Protein AF-A0A349HCB0-F1 (afdb_monomer_lite)

pLDDT: mean 83.7, std 14.57, range [39.31, 97.75]

Foldseek 3Di:
DVVVVVVVLVVVLVVLLCCVVPPVVVNLVVLVPCLLVQLVSLLVPVVSVVSCQQPRWFQKPVGTDGPVRLQVQFDQDPLRAGEAAEEQAQLLCLPVNQQQVQVSHMYTYNVRPNSVSSSVVVCVVVVSHYDYHHPLADPDCVAWPDDDPVVQVLCVLVQVLLCVLCVVVVHAEREGETAHPDLQLFKAKHFHDDDVVLVVVLSVCPPPVVCVPCVVVNVVSVVVSLPGYIYMYGHPSHPVSVVCSPDPRNNDPVCSLVSLLSVVSNCSSVVVNDDPSSVVSVVVSVVVVVVVVVVVVVVVVVVPPPDPDDDDD

Radius of gyration: 25.36 Å; chains: 1; bounding box: 74×53×86 Å

Sequence (313 aa):
DVYKRQALGEAIINALLDLATHDRPRFLQVCDWHHDAIKGMAARHPQFGAAILAYLPFETHQGNLTLPDFLARQPTGANGKKSLYFFTHEADANQFYVLCRARGLLAINAGRSFDEILLRRYADAYPAEIELKVLDRLEDQSFYEALEREEQEAYSALERAVDRALAAQDIAVETRVRRFQPAELSAVLLAGQRISAFDDLGQALEKPFLLEGLTELAGEVRDRLRRQPLTFFLNAEHPLIQRLRDLAQPAALRYRPLLAGLYYGALLNARHRLTPATARHFHTDLQALLGDYLTLSLKCQTEDSPDDQKDGS

Secondary structure (DSSP, 8-state):
-HHHHHHHHHHHHHHHHHHHHH-HHHHHHHHHHHHHHHHHHHHH-HHHHHHHGGG--EEEBTEEE-HHHHHHHSPBPTTSPEEEEEES-GGGHHHHHHHHHTTT---EE--STTHHHHHHHHHHHSTTTEEEEEGGG---TTTSBPPPHHHHHHHHHHHHHHHHHHHTTT--EEEEEEB-S-TT--EEEEE----THHHHHHHHHT-HHHHTT-HHHHHHHHHHHHTSPEEEEEETTSHHHHHHHT-S-TTSGGGHHHHHHHHHHHHHHSGGG--HHHHHHHHHHHHHHHHHHHHHHHHHHHHSS--------

Structure (mmCIF, N/CA/C/O backbone):
data_AF-A0A349HCB0-F1
#
_entry.id   AF-A0A349HCB0-F1
#
loop_
_atom_site.group_PDB
_atom_site.id
_atom_site.type_symbol
_atom_site.label_atom_id
_atom_site.label_alt_id
_atom_site.label_comp_id
_atom_site.label_asym_id
_atom_site.label_entity_id
_atom_site.label_seq_id
_atom_site.pdbx_PDB_ins_code
_atom_site.Cartn_x
_atom_site.Cartn_y
_atom_site.Cartn_z
_atom_site.occupancy
_atom_site.B_iso_or_equiv
_atom_site.auth_seq_id
_atom_site.auth_comp_id
_atom_site.auth_asym_id
_atom_site.auth_atom_id
_atom_site.pdbx_PDB_model_num
ATOM 1 N N . ASP A 1 1 ? 42.726 8.293 -13.803 1.00 62.75 1 ASP A N 1
ATOM 2 C CA . ASP A 1 1 ? 41.961 7.050 -13.556 1.00 62.75 1 ASP A CA 1
ATOM 3 C C . ASP A 1 1 ? 40.443 7.148 -13.776 1.00 62.75 1 ASP A C 1
ATOM 5 O O . ASP A 1 1 ? 39.811 6.144 -14.074 1.00 62.75 1 ASP A O 1
ATOM 9 N N . VAL A 1 2 ? 39.833 8.340 -13.705 1.00 60.84 2 VAL A N 1
ATOM 10 C CA . VAL A 1 2 ? 38.401 8.560 -14.029 1.00 60.84 2 VAL A CA 1
ATOM 11 C C . VAL A 1 2 ? 38.064 8.200 -15.486 1.00 60.84 2 VAL A C 1
ATOM 13 O O . VAL A 1 2 ? 37.060 7.548 -15.747 1.00 60.84 2 VAL A O 1
ATOM 16 N N . TYR A 1 3 ? 38.962 8.525 -16.420 1.00 68.25 3 TYR A N 1
ATOM 17 C CA . TYR A 1 3 ? 38.800 8.241 -17.850 1.00 68.25 3 TYR A CA 1
ATOM 18 C C . TYR A 1 3 ? 38.683 6.738 -18.169 1.00 68.25 3 TYR A C 1
ATOM 20 O O . TYR A 1 3 ? 37.865 6.338 -18.990 1.00 68.25 3 TYR A O 1
ATOM 28 N N . LYS A 1 4 ? 39.441 5.879 -17.468 1.00 76.31 4 LYS A N 1
ATOM 29 C CA . LYS A 1 4 ? 39.378 4.417 -17.651 1.00 76.31 4 LYS A CA 1
ATOM 30 C C . LYS A 1 4 ? 38.058 3.832 -17.150 1.00 76.31 4 LYS A C 1
ATOM 32 O O . LYS A 1 4 ? 37.499 2.953 -17.794 1.00 76.31 4 LYS A O 1
ATOM 37 N N . ARG A 1 5 ? 37.545 4.344 -16.024 1.00 72.31 5 ARG A N 1
ATOM 38 C CA . ARG A 1 5 ? 36.231 3.951 -15.494 1.00 72.31 5 ARG A CA 1
ATOM 39 C C . ARG A 1 5 ? 35.097 4.337 -16.443 1.00 72.31 5 ARG A C 1
ATOM 41 O O . ARG A 1 5 ? 34.190 3.539 -16.643 1.00 72.31 5 ARG A O 1
ATOM 48 N N . GLN A 1 6 ? 35.172 5.521 -17.045 1.00 74.94 6 GLN A N 1
ATOM 49 C CA . GLN A 1 6 ? 34.162 5.985 -17.993 1.00 74.94 6 GLN A CA 1
ATOM 50 C C . GLN A 1 6 ? 34.173 5.172 -19.295 1.00 74.94 6 GLN A C 1
ATOM 52 O O . GLN A 1 6 ? 33.127 4.671 -19.698 1.00 74.94 6 GLN A O 1
ATOM 57 N N . ALA A 1 7 ? 35.353 4.936 -19.877 1.00 79.06 7 ALA A N 1
ATOM 58 C CA . ALA A 1 7 ? 35.497 4.107 -21.076 1.00 79.06 7 ALA A CA 1
ATOM 59 C C . ALA A 1 7 ? 35.023 2.656 -20.856 1.00 79.06 7 ALA A C 1
ATOM 61 O O . ALA A 1 7 ? 34.381 2.070 -21.724 1.00 79.06 7 ALA A O 1
ATOM 62 N N . LEU A 1 8 ? 35.293 2.080 -19.677 1.00 81.88 8 LEU A N 1
ATOM 63 C CA . LEU A 1 8 ? 34.783 0.756 -19.316 1.00 81.88 8 LEU A CA 1
ATOM 64 C C . LEU A 1 8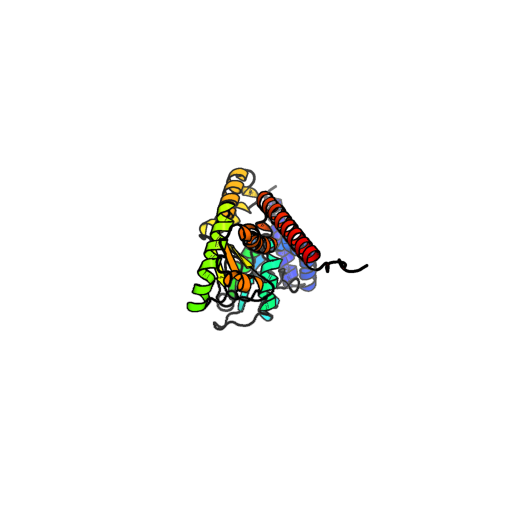 ? 33.252 0.752 -19.189 1.00 81.88 8 LEU A C 1
ATOM 66 O O . LEU A 1 8 ? 32.606 -0.173 -19.673 1.00 81.88 8 LEU A O 1
ATOM 70 N N . GLY A 1 9 ? 32.672 1.783 -18.567 1.00 80.38 9 GLY A N 1
ATOM 71 C CA . GLY A 1 9 ? 31.219 1.927 -18.458 1.00 80.38 9 GLY A CA 1
ATOM 72 C C . GLY A 1 9 ? 30.535 1.982 -19.825 1.00 80.38 9 GLY A C 1
ATOM 73 O O . GLY A 1 9 ? 29.563 1.265 -20.051 1.00 80.38 9 GLY A O 1
ATOM 74 N N . GLU A 1 10 ? 31.081 2.764 -20.757 1.00 83.38 10 GLU A N 1
ATOM 75 C CA . GLU A 1 10 ? 30.585 2.842 -22.138 1.00 83.38 10 GLU A CA 1
ATOM 76 C C . GLU A 1 10 ? 30.711 1.501 -22.874 1.00 83.38 10 GLU A C 1
ATOM 78 O O . GLU A 1 10 ? 29.763 1.072 -23.531 1.00 83.38 10 GLU A O 1
ATOM 83 N N . ALA A 1 11 ? 31.833 0.792 -22.716 1.00 86.75 11 ALA A N 1
ATOM 84 C CA . ALA A 1 11 ? 32.015 -0.531 -23.313 1.00 86.75 11 ALA A CA 1
ATOM 85 C C . ALA A 1 11 ? 30.990 -1.556 -22.793 1.00 86.75 11 ALA A C 1
ATOM 87 O O . ALA A 1 11 ? 30.431 -2.315 -23.584 1.00 86.75 11 ALA A O 1
ATOM 88 N N . ILE A 1 12 ? 30.701 -1.552 -21.485 1.00 84.69 12 ILE A N 1
ATOM 89 C CA . ILE A 1 12 ? 29.684 -2.428 -20.881 1.00 84.69 12 ILE A CA 1
ATOM 90 C C . ILE A 1 12 ? 28.289 -2.081 -21.414 1.00 84.69 12 ILE A C 1
ATOM 92 O O . ILE A 1 12 ? 27.542 -2.984 -21.785 1.00 84.69 12 ILE A O 1
ATOM 96 N N . ILE A 1 13 ? 27.937 -0.793 -21.487 1.00 84.12 13 ILE A N 1
ATOM 97 C CA . ILE A 1 13 ? 26.648 -0.343 -22.038 1.00 84.12 13 ILE A CA 1
ATOM 98 C C . ILE A 1 13 ? 26.490 -0.816 -23.484 1.00 84.12 13 ILE A C 1
ATOM 100 O O . ILE A 1 13 ? 25.466 -1.405 -23.820 1.00 84.12 13 ILE A O 1
ATOM 104 N N . ASN A 1 14 ? 27.510 -0.609 -24.317 1.00 85.69 14 ASN A N 1
ATOM 105 C CA . ASN A 1 14 ? 27.479 -1.017 -25.719 1.00 85.69 14 ASN A CA 1
ATOM 106 C C . ASN A 1 14 ? 27.352 -2.538 -25.866 1.00 85.69 14 ASN A C 1
ATOM 108 O O . ASN A 1 14 ? 26.563 -2.997 -26.683 1.00 85.69 14 ASN A O 1
ATOM 112 N N . ALA A 1 15 ? 28.054 -3.320 -25.040 1.00 86.56 15 ALA A N 1
ATOM 113 C CA . ALA A 1 15 ? 27.930 -4.777 -25.043 1.00 86.56 15 ALA A CA 1
ATOM 114 C C . ALA A 1 15 ? 26.530 -5.250 -24.607 1.00 86.56 15 ALA A C 1
ATOM 116 O O . ALA A 1 15 ? 25.981 -6.179 -25.193 1.00 86.56 15 ALA A O 1
ATOM 117 N N . LEU A 1 16 ? 25.924 -4.607 -23.603 1.00 86.06 16 LEU A N 1
ATOM 118 C CA . LEU A 1 16 ? 24.559 -4.927 -23.171 1.00 86.06 16 LEU A CA 1
ATOM 119 C C . LEU A 1 16 ? 23.513 -4.533 -24.221 1.00 86.06 16 LEU A C 1
ATOM 121 O O . LEU A 1 16 ? 22.543 -5.265 -24.402 1.00 86.06 16 LEU A O 1
ATOM 125 N N . LEU A 1 17 ? 23.707 -3.412 -24.923 1.00 84.00 17 LEU A N 1
ATOM 126 C CA . LEU A 1 17 ? 22.863 -3.014 -26.056 1.00 84.00 17 LEU A CA 1
ATOM 127 C C . LEU A 1 17 ? 22.965 -4.003 -27.210 1.00 84.00 17 LEU A C 1
ATOM 129 O O . LEU A 1 17 ? 21.943 -4.383 -27.781 1.00 84.00 17 LEU A O 1
ATOM 133 N N . ASP A 1 18 ? 24.184 -4.426 -27.530 1.00 86.44 18 ASP A N 1
ATOM 134 C CA . ASP A 1 18 ? 24.440 -5.419 -28.564 1.00 86.44 18 ASP A CA 1
ATOM 135 C C . ASP A 1 18 ? 23.743 -6.744 -28.231 1.00 86.44 18 ASP A C 1
ATOM 137 O O . ASP A 1 18 ? 22.994 -7.267 -29.052 1.00 86.44 18 ASP A O 1
ATOM 141 N N . LEU A 1 19 ? 23.862 -7.216 -26.984 1.00 86.25 19 LEU A N 1
ATOM 142 C CA . LEU A 1 19 ? 23.136 -8.393 -26.499 1.00 86.25 19 LEU A CA 1
ATOM 143 C C . LEU A 1 19 ? 21.616 -8.212 -26.575 1.00 86.25 19 LEU A C 1
ATOM 145 O O . LEU A 1 19 ? 20.925 -9.092 -27.079 1.00 86.25 19 LEU A O 1
ATOM 149 N N . ALA A 1 20 ? 21.076 -7.081 -26.117 1.00 81.00 20 ALA A N 1
ATOM 150 C CA . ALA A 1 20 ? 19.635 -6.828 -26.170 1.00 81.00 20 ALA A CA 1
ATOM 151 C C . ALA A 1 20 ? 19.091 -6.804 -27.612 1.00 81.00 20 ALA A C 1
ATOM 153 O O . ALA A 1 20 ? 17.944 -7.191 -27.842 1.00 81.00 20 ALA A O 1
ATOM 154 N N . THR A 1 21 ? 19.915 -6.369 -28.571 1.00 82.31 21 THR A N 1
ATOM 155 C CA . THR A 1 21 ? 19.545 -6.230 -29.987 1.00 82.31 21 THR A CA 1
ATOM 156 C C . THR A 1 21 ? 19.720 -7.536 -30.765 1.00 82.31 21 THR A C 1
ATOM 158 O O . THR A 1 21 ? 18.862 -7.880 -31.577 1.00 82.31 21 THR A O 1
ATOM 161 N N . HIS A 1 22 ? 20.804 -8.275 -30.515 1.00 86.12 22 HIS A N 1
ATOM 162 C CA . HIS A 1 22 ? 21.231 -9.404 -31.348 1.00 86.12 22 HIS A CA 1
ATOM 163 C C . HIS A 1 22 ? 21.112 -10.782 -30.667 1.00 86.12 22 HIS A C 1
ATOM 165 O O . HIS A 1 22 ? 21.006 -11.784 -31.371 1.00 86.12 22 HIS A O 1
ATOM 171 N N . ASP A 1 23 ? 21.083 -10.866 -29.331 1.00 85.50 23 ASP A N 1
ATOM 172 C CA . ASP A 1 23 ? 20.980 -12.124 -28.564 1.00 85.50 23 ASP A CA 1
ATOM 173 C C . ASP A 1 23 ? 20.109 -11.945 -27.304 1.00 85.50 23 ASP A C 1
ATOM 175 O O . ASP A 1 23 ? 20.555 -11.984 -26.149 1.00 85.50 23 ASP A O 1
ATOM 179 N N . ARG A 1 24 ? 18.813 -11.720 -27.544 1.00 80.06 24 ARG A N 1
ATOM 180 C CA . ARG A 1 24 ? 17.819 -11.459 -26.494 1.00 80.06 24 ARG A CA 1
ATOM 181 C C . ARG A 1 24 ? 17.759 -12.543 -25.403 1.00 80.06 24 ARG A C 1
ATOM 183 O O . ARG A 1 24 ? 17.667 -12.161 -24.237 1.00 80.06 24 ARG A O 1
ATOM 190 N N . PRO A 1 25 ? 17.814 -13.859 -25.699 1.00 85.19 25 PRO A N 1
ATOM 191 C CA . PRO A 1 25 ? 17.828 -14.886 -24.654 1.00 85.19 25 PRO A CA 1
ATOM 192 C C . PRO A 1 25 ? 18.996 -14.724 -23.679 1.00 85.19 25 PRO A C 1
ATOM 194 O O . PRO A 1 25 ? 18.808 -14.824 -22.466 1.00 85.19 25 PRO A O 1
ATOM 197 N N . ARG A 1 26 ? 20.191 -14.415 -24.189 1.00 85.00 26 ARG A N 1
ATOM 198 C CA . ARG A 1 26 ? 21.371 -14.195 -23.354 1.00 85.00 26 ARG A CA 1
ATOM 199 C C . ARG A 1 26 ? 21.282 -12.900 -22.555 1.00 85.00 26 ARG A C 1
ATOM 201 O O . ARG A 1 26 ? 21.689 -12.878 -21.397 1.00 85.00 26 ARG A O 1
ATOM 208 N N . PHE A 1 27 ? 20.712 -11.841 -23.129 1.00 85.19 27 PHE A N 1
ATOM 209 C CA . PHE A 1 27 ? 20.430 -10.611 -22.385 1.00 85.19 27 PHE A CA 1
ATOM 210 C C . PHE A 1 27 ? 19.488 -10.862 -21.197 1.00 85.19 27 PHE A C 1
ATOM 212 O O . PHE A 1 27 ? 19.779 -10.424 -20.085 1.00 85.19 27 PHE A O 1
ATOM 219 N N . LEU A 1 28 ? 18.404 -11.618 -21.404 1.00 81.38 28 LEU A N 1
ATOM 220 C CA . LEU A 1 28 ? 17.465 -11.964 -20.332 1.00 81.38 28 LEU A CA 1
ATOM 221 C C . LEU A 1 28 ? 18.142 -12.783 -19.224 1.00 81.38 28 LEU A C 1
ATOM 223 O O . LEU A 1 28 ? 17.955 -12.469 -18.052 1.00 81.38 28 LEU A O 1
ATOM 227 N N . GLN A 1 29 ? 19.016 -13.732 -19.581 1.00 84.81 29 GLN A N 1
ATOM 228 C CA . GLN A 1 29 ? 19.835 -14.439 -18.589 1.00 84.81 29 GLN A CA 1
ATOM 229 C C . GLN A 1 29 ? 20.711 -13.484 -17.778 1.00 84.81 29 GLN A C 1
ATOM 231 O O . GLN A 1 29 ? 20.874 -13.688 -16.588 1.00 84.81 29 GLN A O 1
ATOM 236 N N . VAL A 1 30 ? 21.280 -12.434 -18.375 1.00 84.00 30 VAL A N 1
ATOM 237 C CA . VAL A 1 30 ? 22.056 -11.438 -17.614 1.00 84.00 30 VAL A CA 1
ATOM 238 C C . VAL A 1 30 ? 21.143 -10.625 -16.687 1.00 84.00 30 VAL A C 1
ATOM 240 O O . VAL A 1 30 ? 21.525 -10.335 -15.549 1.00 84.00 30 VAL A O 1
ATOM 243 N N . CYS A 1 31 ? 19.929 -10.287 -17.131 1.00 82.50 31 CYS A N 1
ATOM 244 C CA . CYS A 1 31 ? 18.943 -9.603 -16.297 1.00 82.50 31 CYS A CA 1
ATOM 245 C C . CYS A 1 31 ? 18.545 -10.417 -15.064 1.00 82.50 31 CYS A C 1
ATOM 247 O O . CYS A 1 31 ? 18.435 -9.821 -13.998 1.00 82.50 31 CYS A O 1
ATOM 249 N N . ASP A 1 32 ? 18.416 -11.740 -15.163 1.00 78.81 32 ASP A N 1
ATOM 250 C CA . ASP A 1 32 ? 18.016 -12.587 -14.028 1.00 78.81 32 ASP A CA 1
ATOM 251 C C . ASP A 1 32 ? 18.957 -12.471 -12.812 1.00 78.81 32 ASP A C 1
ATOM 253 O O . ASP A 1 32 ? 18.528 -12.641 -11.672 1.00 78.81 32 ASP A O 1
ATOM 257 N N . TRP A 1 33 ? 20.236 -12.152 -13.039 1.00 79.94 33 TRP A N 1
ATOM 258 C CA . TRP A 1 33 ? 21.252 -12.051 -11.982 1.00 79.94 33 TRP A CA 1
ATOM 259 C C . TRP A 1 33 ? 21.592 -10.604 -11.617 1.00 79.94 33 TRP A C 1
ATOM 261 O O . TRP A 1 33 ? 22.074 -10.338 -10.513 1.00 79.94 33 TRP A O 1
ATOM 271 N N . HIS A 1 34 ? 21.386 -9.663 -12.544 1.00 84.88 34 HIS A N 1
ATOM 272 C CA . HIS A 1 34 ? 21.921 -8.303 -12.444 1.00 84.88 34 HIS A CA 1
ATOM 273 C C . HIS A 1 34 ? 20.902 -7.192 -12.742 1.00 84.88 34 HIS A C 1
ATOM 275 O O . HIS A 1 34 ? 21.310 -6.049 -12.976 1.00 84.88 34 HIS A O 1
ATOM 281 N N . HIS A 1 35 ? 19.591 -7.467 -12.714 1.00 82.38 35 HIS A N 1
ATOM 282 C CA . HIS A 1 35 ? 18.563 -6.469 -13.050 1.00 82.38 35 HIS A CA 1
ATOM 283 C C . HIS A 1 35 ? 18.683 -5.176 -12.235 1.00 82.38 35 HIS A C 1
ATOM 285 O O . HIS A 1 35 ? 18.509 -4.111 -12.815 1.00 82.38 35 HIS A O 1
ATOM 291 N N . ASP A 1 36 ? 19.044 -5.219 -10.948 1.00 84.31 36 ASP A N 1
ATOM 292 C CA . ASP A 1 36 ? 19.164 -4.007 -10.117 1.00 84.31 36 ASP A CA 1
ATOM 293 C C . ASP A 1 36 ? 20.304 -3.083 -10.597 1.00 84.31 36 ASP A C 1
ATOM 295 O O . ASP A 1 36 ? 20.138 -1.864 -10.715 1.00 84.31 36 ASP A O 1
ATOM 299 N N . ALA A 1 37 ? 21.457 -3.655 -10.961 1.00 85.12 37 ALA A N 1
ATOM 300 C CA . ALA A 1 37 ? 22.584 -2.895 -11.505 1.00 85.12 37 ALA A CA 1
ATOM 301 C C . ALA A 1 37 ? 22.252 -2.316 -12.890 1.00 85.12 37 ALA A C 1
ATOM 303 O O . ALA A 1 37 ? 22.534 -1.145 -13.170 1.00 85.12 37 ALA A O 1
ATOM 304 N N . ILE A 1 38 ? 21.597 -3.116 -13.735 1.00 88.00 38 ILE A N 1
ATOM 305 C CA . ILE A 1 38 ? 21.184 -2.715 -15.083 1.00 88.00 38 ILE A CA 1
ATOM 306 C C . ILE A 1 38 ? 20.117 -1.613 -15.017 1.00 88.00 38 ILE A C 1
ATOM 308 O O . ILE A 1 38 ? 20.204 -0.642 -15.766 1.00 88.00 38 ILE A O 1
ATOM 312 N N . LYS A 1 39 ? 19.161 -1.695 -14.085 1.00 89.69 39 LYS A N 1
ATOM 313 C CA . LYS A 1 39 ? 18.178 -0.636 -13.803 1.00 89.69 39 LYS A CA 1
ATOM 314 C C . LYS A 1 39 ? 18.855 0.667 -13.384 1.00 89.69 39 LYS A C 1
ATOM 316 O O . LYS A 1 39 ? 18.532 1.728 -13.919 1.00 89.69 39 LYS A O 1
ATOM 321 N N . GLY A 1 40 ? 19.855 0.595 -12.505 1.00 85.56 40 GLY A N 1
ATOM 322 C CA . GLY A 1 40 ? 20.657 1.761 -12.127 1.00 85.56 40 GLY A CA 1
ATOM 323 C C . GLY A 1 40 ? 21.396 2.398 -13.308 1.00 85.56 40 GLY A C 1
ATOM 324 O O . GLY A 1 40 ? 21.458 3.626 -13.414 1.00 85.56 40 GLY A O 1
ATOM 325 N N . MET A 1 41 ? 21.918 1.588 -14.233 1.00 84.75 41 MET A N 1
ATOM 326 C CA . MET A 1 41 ? 22.508 2.080 -15.483 1.00 84.75 41 MET A CA 1
ATOM 327 C C . MET A 1 41 ? 21.452 2.705 -16.403 1.00 84.75 41 MET A C 1
ATOM 329 O O . MET A 1 41 ? 21.647 3.824 -16.878 1.00 84.75 41 MET A O 1
ATOM 333 N N . ALA A 1 42 ? 20.317 2.035 -16.610 1.00 87.94 42 ALA A N 1
ATOM 334 C CA . ALA A 1 42 ? 19.201 2.526 -17.416 1.00 87.94 42 ALA A CA 1
ATOM 335 C C . ALA A 1 42 ? 18.692 3.883 -16.920 1.00 87.94 42 ALA A C 1
ATOM 337 O O . ALA A 1 42 ? 18.434 4.787 -17.717 1.00 87.94 42 ALA A O 1
ATOM 338 N N . ALA A 1 43 ? 18.606 4.070 -15.603 1.00 84.31 43 ALA A N 1
ATOM 339 C CA . ALA A 1 43 ? 18.176 5.329 -15.011 1.00 84.31 43 ALA A CA 1
ATOM 340 C C . ALA A 1 43 ? 19.155 6.476 -15.314 1.00 84.31 43 ALA A C 1
ATOM 342 O O . ALA A 1 43 ? 18.716 7.583 -15.632 1.00 84.31 43 ALA A O 1
ATOM 343 N N . ARG A 1 44 ? 20.468 6.213 -15.288 1.00 82.25 44 ARG A N 1
ATOM 344 C CA . ARG A 1 44 ? 21.524 7.222 -15.511 1.00 82.25 44 ARG A CA 1
ATOM 345 C C . ARG A 1 44 ? 21.830 7.501 -16.983 1.00 82.25 44 ARG A C 1
ATOM 347 O O . ARG A 1 44 ? 22.262 8.605 -17.299 1.00 82.25 44 ARG A O 1
ATOM 354 N N . HIS A 1 45 ? 21.602 6.534 -17.868 1.00 83.00 45 HIS A N 1
ATOM 355 C CA . HIS A 1 45 ? 21.923 6.624 -19.294 1.00 83.00 45 HIS A CA 1
ATOM 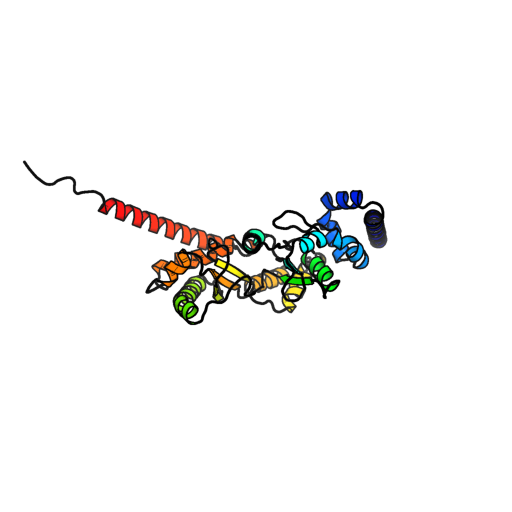356 C C . HIS A 1 45 ? 20.637 6.523 -20.133 1.00 83.00 45 HIS A C 1
ATOM 358 O O . HIS A 1 45 ? 20.182 5.414 -20.411 1.00 83.00 45 HIS A O 1
ATOM 364 N N . PRO A 1 46 ? 20.029 7.652 -20.557 1.00 82.94 46 PRO A N 1
ATOM 365 C CA . PRO A 1 46 ? 18.707 7.658 -21.189 1.00 82.94 46 PRO A CA 1
ATOM 366 C C . PRO A 1 46 ? 18.594 6.817 -22.462 1.00 82.94 46 PRO A C 1
ATOM 368 O O . PRO A 1 46 ? 17.613 6.100 -22.615 1.00 82.94 46 PRO A O 1
ATOM 371 N N . GLN A 1 47 ? 19.602 6.864 -23.339 1.00 83.12 47 GLN A N 1
ATOM 372 C CA . GLN A 1 47 ? 19.622 6.083 -24.585 1.00 83.12 47 GLN A CA 1
ATOM 373 C C . GLN A 1 47 ? 19.656 4.577 -24.304 1.00 83.12 47 GLN A C 1
ATOM 375 O O . GLN A 1 47 ? 18.874 3.823 -24.876 1.00 83.12 47 GLN A O 1
ATOM 380 N N . PHE A 1 48 ? 20.510 4.156 -23.365 1.00 85.25 48 PHE A N 1
ATOM 381 C CA . PHE A 1 48 ? 20.566 2.770 -22.909 1.00 85.25 48 PHE A CA 1
ATOM 382 C C . PHE A 1 48 ? 19.231 2.339 -22.302 1.00 85.25 48 PHE A C 1
ATOM 384 O O . PHE A 1 48 ? 18.654 1.337 -22.713 1.00 85.25 48 PHE A O 1
ATOM 391 N N . GLY A 1 49 ? 18.706 3.139 -21.370 1.00 86.81 49 GLY A N 1
ATOM 392 C CA . GLY A 1 49 ? 17.429 2.869 -20.725 1.00 86.81 49 GLY A CA 1
ATOM 393 C C . GLY A 1 49 ? 16.288 2.730 -21.727 1.00 86.81 49 GLY A C 1
ATOM 394 O O . GLY A 1 49 ? 15.549 1.759 -21.649 1.00 86.81 49 GLY A O 1
ATOM 395 N N . ALA A 1 50 ? 16.174 3.629 -22.707 1.00 87.25 50 ALA A N 1
ATOM 396 C CA . ALA A 1 50 ? 15.133 3.554 -23.732 1.00 87.25 50 ALA A CA 1
ATOM 397 C C . ALA A 1 50 ? 15.180 2.242 -24.535 1.00 87.25 50 ALA A C 1
ATOM 399 O O . ALA A 1 50 ? 14.132 1.681 -24.844 1.00 87.25 50 ALA A O 1
ATOM 400 N N . ALA A 1 51 ? 16.378 1.728 -24.825 1.00 85.94 51 ALA A N 1
ATOM 401 C CA . ALA A 1 51 ? 16.548 0.491 -25.582 1.00 85.94 51 ALA A CA 1
ATOM 402 C C . ALA A 1 51 ? 16.169 -0.767 -24.787 1.00 85.94 51 ALA A C 1
ATOM 404 O O . ALA A 1 51 ? 15.694 -1.738 -25.374 1.00 85.94 51 ALA A O 1
ATOM 405 N N . ILE A 1 52 ? 16.380 -0.765 -23.465 1.00 87.75 52 ILE A N 1
ATOM 406 C CA . ILE A 1 52 ? 16.264 -1.987 -22.655 1.00 87.75 52 ILE A CA 1
ATOM 407 C C . ILE A 1 52 ? 15.094 -2.010 -21.668 1.00 87.75 52 ILE A C 1
ATOM 409 O O . ILE A 1 52 ? 14.768 -3.071 -21.139 1.00 87.75 52 ILE A O 1
ATOM 413 N N . LEU A 1 53 ? 14.446 -0.872 -21.404 1.00 90.69 53 LEU A N 1
ATOM 414 C CA . LEU A 1 53 ? 13.432 -0.736 -20.350 1.00 90.69 53 LEU A CA 1
ATOM 415 C C . LEU A 1 53 ? 12.240 -1.685 -20.529 1.00 90.69 53 LEU A C 1
ATOM 417 O O . LEU A 1 53 ? 11.715 -2.198 -19.545 1.00 90.69 53 LEU A O 1
ATOM 421 N N . ALA A 1 54 ? 11.863 -1.987 -21.772 1.00 90.19 54 ALA A N 1
ATOM 422 C CA . ALA A 1 54 ? 10.799 -2.942 -22.080 1.00 90.19 54 ALA A CA 1
ATOM 423 C C . ALA A 1 54 ? 11.135 -4.398 -21.693 1.00 90.19 54 ALA A C 1
ATOM 425 O O . ALA A 1 54 ? 10.240 -5.236 -21.661 1.00 90.19 54 ALA A O 1
ATOM 426 N N . TYR A 1 55 ? 12.401 -4.706 -21.406 1.00 88.00 55 TYR A N 1
ATOM 427 C CA . TYR A 1 55 ? 12.874 -6.049 -21.061 1.00 88.00 55 TYR A CA 1
ATOM 428 C C . TYR A 1 55 ? 13.231 -6.198 -19.583 1.00 88.00 55 TYR A C 1
ATOM 430 O O . TYR A 1 55 ? 13.496 -7.308 -19.129 1.00 88.00 55 TYR A O 1
ATOM 438 N N . LEU A 1 56 ? 13.266 -5.093 -18.834 1.00 90.88 56 LEU A N 1
ATOM 439 C CA . LEU A 1 56 ? 13.630 -5.128 -17.427 1.00 90.88 56 LEU A CA 1
ATOM 440 C C . LEU A 1 56 ? 12.498 -5.738 -16.591 1.00 90.88 56 LEU A C 1
ATOM 442 O O . LEU A 1 56 ? 11.344 -5.328 -16.745 1.00 90.88 56 LEU A O 1
ATOM 446 N N . PRO A 1 57 ? 12.812 -6.684 -15.689 1.00 91.69 57 PRO A N 1
ATOM 447 C CA . PRO A 1 57 ? 11.824 -7.249 -14.788 1.00 91.69 57 PRO A CA 1
ATOM 448 C C . PRO A 1 57 ? 11.496 -6.269 -13.659 1.00 91.69 57 PRO A C 1
ATOM 450 O O . PRO A 1 57 ? 12.384 -5.674 -13.044 1.00 91.69 57 PRO A O 1
ATOM 453 N N . PHE A 1 58 ? 10.216 -6.149 -13.339 1.00 94.19 58 PHE A N 1
ATOM 454 C CA . PHE A 1 58 ? 9.698 -5.429 -12.184 1.00 94.19 58 PHE A CA 1
ATOM 455 C C . PHE A 1 58 ? 8.955 -6.397 -11.275 1.00 94.19 58 PHE A C 1
ATOM 457 O O . PHE A 1 58 ? 8.224 -7.269 -11.744 1.00 94.19 58 PHE A O 1
ATOM 464 N N . GLU A 1 59 ? 9.166 -6.254 -9.972 1.00 94.56 59 GLU A N 1
ATOM 465 C CA . GLU A 1 59 ? 8.526 -7.110 -8.985 1.00 94.56 59 GLU A CA 1
ATOM 466 C C . GLU A 1 59 ? 7.029 -6.788 -8.911 1.00 94.56 59 GLU A C 1
ATOM 468 O O . GLU A 1 59 ? 6.629 -5.630 -8.783 1.00 94.56 59 GLU A O 1
ATOM 473 N N . THR A 1 60 ? 6.198 -7.824 -8.990 1.00 96.31 60 THR A N 1
ATOM 474 C CA . THR A 1 60 ? 4.746 -7.727 -8.828 1.00 96.31 60 THR A CA 1
ATOM 475 C C . THR A 1 60 ? 4.248 -8.847 -7.927 1.00 96.31 60 THR A C 1
ATOM 477 O O . THR A 1 60 ? 4.945 -9.820 -7.632 1.00 96.31 60 THR A O 1
ATOM 480 N N . HIS A 1 61 ? 2.975 -8.789 -7.558 1.00 94.81 61 HIS A N 1
ATOM 481 C CA . HIS A 1 61 ? 2.337 -9.855 -6.791 1.00 94.81 61 HIS A CA 1
ATOM 482 C C . HIS A 1 61 ? 2.073 -11.151 -7.580 1.00 94.81 61 HIS A C 1
ATOM 484 O O . HIS A 1 61 ? 1.588 -12.129 -7.000 1.00 94.81 61 HIS A O 1
ATOM 490 N N . GLN A 1 62 ? 2.384 -11.167 -8.881 1.00 94.88 62 GLN A N 1
ATOM 491 C CA . GLN A 1 62 ? 2.401 -12.353 -9.744 1.00 94.88 62 GLN A CA 1
ATOM 492 C C . GLN A 1 62 ? 3.832 -12.754 -10.155 1.00 94.88 62 GLN A C 1
ATOM 494 O O . GLN A 1 62 ? 4.019 -13.441 -11.157 1.00 94.88 62 GLN A O 1
ATOM 499 N N . GLY A 1 63 ? 4.840 -12.327 -9.390 1.00 92.81 63 GLY A N 1
ATOM 500 C CA . GLY A 1 63 ? 6.249 -12.522 -9.719 1.00 92.81 63 GLY A CA 1
ATOM 501 C C . GLY A 1 63 ? 6.808 -11.375 -10.558 1.00 92.81 63 GLY A C 1
ATOM 502 O O . GLY A 1 63 ? 6.199 -10.311 -10.678 1.00 92.81 63 GLY A O 1
ATOM 503 N N . ASN A 1 64 ? 7.990 -11.584 -11.125 1.00 92.19 64 ASN A N 1
ATOM 504 C CA . ASN A 1 64 ? 8.656 -10.567 -11.927 1.00 92.19 64 ASN A CA 1
ATOM 505 C C . ASN A 1 64 ? 8.029 -10.484 -13.323 1.00 92.19 64 ASN A C 1
ATOM 507 O O . ASN A 1 64 ? 7.939 -11.495 -14.017 1.00 92.19 64 ASN A O 1
ATOM 511 N N . LEU A 1 65 ? 7.620 -9.284 -13.735 1.00 94.06 65 LEU A N 1
ATOM 512 C CA . LEU A 1 65 ? 7.034 -9.017 -15.051 1.00 94.06 65 LEU A CA 1
ATOM 513 C C . LEU A 1 65 ? 7.763 -7.873 -15.749 1.00 94.06 65 LEU A C 1
ATOM 515 O O . LEU A 1 65 ? 8.206 -6.924 -15.106 1.00 94.06 65 LEU A O 1
ATOM 519 N N . THR A 1 66 ? 7.846 -7.935 -17.074 1.00 94.25 66 THR A N 1
ATOM 520 C CA . THR A 1 66 ? 8.237 -6.770 -17.875 1.00 94.25 66 THR A CA 1
ATOM 521 C C . THR A 1 66 ? 7.082 -5.767 -17.950 1.00 94.25 66 THR A C 1
ATOM 523 O O . THR A 1 66 ? 5.924 -6.128 -17.728 1.00 94.25 66 THR A O 1
ATOM 526 N N . LEU A 1 67 ? 7.360 -4.502 -18.283 1.00 96.12 67 LEU A N 1
ATOM 527 C CA . LEU A 1 67 ? 6.299 -3.494 -18.436 1.00 96.12 67 LEU A CA 1
ATOM 528 C C . LEU A 1 67 ? 5.288 -3.844 -19.545 1.00 96.12 67 LEU A C 1
ATOM 530 O O . LEU A 1 67 ? 4.089 -3.714 -19.289 1.00 96.12 67 LEU A O 1
ATOM 534 N N . PRO A 1 68 ? 5.700 -4.359 -20.723 1.00 95.62 68 PRO A N 1
ATOM 535 C CA . PRO A 1 68 ? 4.753 -4.869 -21.711 1.00 95.62 68 PRO A CA 1
ATOM 536 C C . PRO A 1 68 ? 3.870 -6.004 -21.178 1.00 95.62 68 PRO A C 1
ATOM 538 O O . PRO A 1 68 ? 2.654 -5.954 -21.359 1.00 95.62 68 PRO A O 1
ATOM 541 N N . ASP A 1 69 ? 4.443 -6.993 -20.481 1.00 95.69 69 ASP A N 1
ATOM 542 C CA . ASP A 1 69 ? 3.672 -8.120 -19.931 1.00 95.69 69 ASP A CA 1
ATOM 543 C C . ASP A 1 69 ? 2.705 -7.670 -18.831 1.00 95.69 69 ASP A C 1
ATOM 545 O O . ASP A 1 69 ? 1.568 -8.143 -18.760 1.00 95.69 69 ASP A O 1
ATOM 549 N N . PHE A 1 70 ? 3.142 -6.734 -17.987 1.00 97.75 70 PHE A N 1
ATOM 550 C CA . PHE A 1 70 ? 2.309 -6.103 -16.971 1.00 97.75 70 PHE A CA 1
ATOM 551 C C . PHE A 1 70 ? 1.108 -5.401 -17.615 1.00 97.75 70 PHE A C 1
ATOM 553 O O . PHE A 1 70 ? -0.037 -5.668 -17.252 1.00 97.75 70 PHE A O 1
ATOM 560 N N . LEU A 1 71 ? 1.350 -4.544 -18.612 1.00 97.19 71 LEU A N 1
ATOM 561 C CA . LEU A 1 71 ? 0.285 -3.808 -19.291 1.00 97.19 71 LEU A CA 1
ATOM 562 C C . LEU A 1 71 ? -0.624 -4.739 -20.094 1.00 97.19 71 LEU A C 1
ATOM 564 O O . LEU A 1 71 ? -1.829 -4.511 -20.152 1.00 97.19 71 LEU A O 1
ATOM 568 N N . ALA A 1 72 ? -0.106 -5.809 -20.695 1.00 96.31 72 ALA A N 1
ATOM 569 C CA . ALA A 1 72 ? -0.927 -6.797 -21.394 1.00 96.31 72 ALA A CA 1
ATOM 570 C C . ALA A 1 72 ? -1.989 -7.428 -20.476 1.00 96.31 72 ALA A C 1
ATOM 572 O O . ALA A 1 72 ? -3.091 -7.720 -20.936 1.00 96.31 72 ALA A O 1
ATOM 573 N N . ARG A 1 73 ? -1.676 -7.576 -19.184 1.00 95.94 73 ARG A N 1
ATOM 574 C CA . ARG A 1 73 ? -2.567 -8.137 -18.158 1.00 95.94 73 ARG A CA 1
ATOM 575 C C . ARG A 1 73 ? -3.426 -7.093 -17.444 1.00 95.94 73 ARG A C 1
ATOM 577 O O . ARG A 1 73 ? -4.322 -7.477 -16.700 1.00 95.94 73 ARG A O 1
ATOM 584 N N . GLN A 1 74 ? -3.168 -5.803 -17.654 1.00 95.94 74 GLN A N 1
ATOM 585 C CA . GLN A 1 74 ? -3.971 -4.737 -17.067 1.00 95.94 74 GLN A CA 1
ATOM 586 C C . GLN A 1 74 ? -5.218 -4.430 -17.899 1.00 95.94 74 GLN A C 1
ATOM 588 O O . GLN A 1 74 ? -5.124 -4.339 -19.130 1.00 95.94 74 GLN A O 1
ATOM 593 N N . PRO A 1 75 ? -6.375 -4.211 -17.246 1.00 94.25 75 PRO A N 1
ATOM 594 C CA . PRO A 1 75 ? -7.571 -3.772 -17.941 1.00 94.25 75 PRO A CA 1
ATOM 595 C C . PRO A 1 75 ? -7.365 -2.369 -18.520 1.00 94.25 75 PRO A C 1
ATOM 597 O O . PRO A 1 75 ? -6.673 -1.523 -17.949 1.00 94.25 75 PRO A O 1
ATOM 600 N N . THR A 1 76 ? -7.994 -2.122 -19.665 1.00 94.06 76 THR A N 1
ATOM 601 C CA . THR A 1 76 ? -8.058 -0.786 -20.256 1.00 94.06 76 THR A CA 1
ATOM 602 C C . THR A 1 76 ? -9.117 0.029 -19.516 1.00 94.06 76 THR A C 1
ATOM 604 O O . THR A 1 76 ? -10.272 -0.387 -19.425 1.00 94.06 76 THR A O 1
ATOM 607 N N . GLY A 1 77 ? -8.721 1.179 -18.976 1.00 89.81 77 GLY A N 1
ATOM 608 C CA . GLY A 1 77 ? -9.610 2.112 -18.294 1.00 89.81 77 GLY A CA 1
ATOM 609 C C . GLY A 1 77 ? -10.570 2.821 -19.252 1.00 89.81 77 GLY A C 1
ATOM 610 O O . GLY A 1 77 ? -10.411 2.795 -20.472 1.00 89.81 77 GLY A O 1
ATOM 611 N N . ALA A 1 78 ? -11.563 3.516 -18.691 1.00 87.62 78 ALA A N 1
ATOM 612 C CA . ALA A 1 78 ? -12.583 4.235 -19.462 1.00 87.62 78 ALA A CA 1
ATOM 613 C C . ALA A 1 78 ? -12.009 5.339 -20.374 1.00 87.62 78 ALA A C 1
ATOM 615 O O . ALA A 1 78 ? -12.614 5.699 -21.379 1.00 87.62 78 ALA A O 1
ATOM 616 N N . ASN A 1 79 ? -10.825 5.857 -20.043 1.00 89.19 79 ASN A N 1
ATOM 617 C CA . ASN A 1 79 ? -10.084 6.835 -20.840 1.00 89.19 79 ASN A CA 1
ATOM 618 C C . ASN A 1 79 ? -9.280 6.206 -21.999 1.00 89.19 79 ASN A C 1
ATOM 620 O O . ASN A 1 79 ? -8.522 6.916 -22.658 1.00 89.19 79 ASN A O 1
ATOM 624 N N . GLY A 1 80 ? -9.403 4.893 -22.228 1.00 92.94 80 GLY A N 1
ATOM 625 C CA . GLY A 1 80 ? -8.651 4.153 -23.244 1.00 92.94 80 GLY A CA 1
ATOM 626 C C . GLY A 1 80 ? -7.208 3.820 -22.849 1.00 92.94 80 GLY A C 1
ATOM 627 O O . GLY A 1 80 ? -6.508 3.179 -23.631 1.00 92.94 80 GLY A O 1
ATOM 628 N N . LYS A 1 81 ? -6.762 4.219 -21.651 1.00 95.62 81 LYS A N 1
ATOM 629 C CA . LYS A 1 81 ? -5.399 3.992 -21.154 1.00 95.62 81 LYS A CA 1
ATOM 630 C C . LYS A 1 81 ? -5.336 2.800 -20.216 1.00 95.62 81 LYS A C 1
ATOM 632 O O . LYS A 1 81 ? -6.317 2.437 -19.571 1.00 95.62 81 LYS A O 1
ATOM 637 N N . LYS A 1 82 ? -4.153 2.215 -20.090 1.00 96.38 82 LYS A N 1
ATOM 638 C CA . LYS A 1 82 ? -3.855 1.183 -19.100 1.00 96.38 82 LYS A CA 1
ATOM 639 C C . LYS A 1 82 ? -3.166 1.810 -17.900 1.00 96.38 82 LYS A C 1
ATOM 641 O O . LYS A 1 82 ? -2.170 2.522 -18.038 1.00 96.38 82 LYS A O 1
ATOM 646 N N . SER A 1 83 ? -3.698 1.545 -16.713 1.00 95.88 83 SER A N 1
ATOM 647 C CA . SER A 1 83 ? -3.133 2.077 -15.479 1.00 95.88 83 SER A CA 1
ATOM 648 C C . SER A 1 83 ? -1.892 1.290 -15.059 1.00 95.88 83 SER A C 1
ATOM 650 O O . SER A 1 83 ? -1.950 0.077 -14.827 1.00 95.88 83 SER A O 1
ATOM 652 N N . LEU A 1 84 ? -0.775 2.004 -14.924 1.00 96.94 84 LEU A N 1
ATOM 653 C CA . LEU A 1 84 ? 0.468 1.514 -14.345 1.00 96.94 84 LEU A CA 1
ATOM 654 C C . LEU A 1 84 ? 0.458 1.839 -12.850 1.00 96.94 84 LEU A C 1
ATOM 656 O O . LEU A 1 84 ? 0.894 2.913 -12.429 1.00 96.94 84 LEU A O 1
ATOM 660 N N . TYR A 1 85 ? -0.094 0.913 -12.061 1.00 96.94 85 TYR A N 1
ATOM 661 C CA . TYR A 1 85 ? -0.115 1.019 -10.606 1.00 96.94 85 TYR A CA 1
ATOM 662 C C . TYR A 1 85 ? 1.219 0.595 -10.005 1.00 96.94 85 TYR A C 1
ATOM 664 O O . TYR A 1 85 ? 1.727 -0.491 -10.299 1.00 96.94 85 TYR A O 1
ATOM 672 N N . PHE A 1 86 ? 1.756 1.419 -9.112 1.00 95.31 86 PHE A N 1
ATOM 673 C CA . PHE A 1 86 ? 2.944 1.073 -8.342 1.00 95.31 86 PHE A CA 1
ATOM 674 C C . PHE A 1 86 ? 2.958 1.746 -6.970 1.00 95.31 86 PHE A C 1
ATOM 676 O O . PHE A 1 86 ? 2.258 2.734 -6.748 1.00 95.31 86 PHE A O 1
ATOM 683 N N . PHE A 1 87 ? 3.777 1.216 -6.068 1.00 91.81 87 PHE A N 1
ATOM 684 C CA . PHE A 1 87 ? 4.070 1.801 -4.759 1.00 91.81 87 PHE A CA 1
ATOM 685 C C . PHE A 1 87 ? 5.574 2.003 -4.575 1.00 91.81 87 PHE A C 1
ATOM 687 O O . PHE A 1 87 ? 6.379 1.309 -5.189 1.00 91.81 87 PHE A O 1
ATOM 694 N N . THR A 1 88 ? 5.951 2.970 -3.745 1.00 85.56 88 THR A N 1
ATOM 695 C CA . THR A 1 88 ? 7.321 3.502 -3.616 1.00 85.56 88 THR A CA 1
ATOM 696 C C . THR A 1 88 ? 8.091 2.944 -2.424 1.00 85.56 88 THR A C 1
ATOM 698 O O . THR A 1 88 ? 9.271 3.241 -2.250 1.00 85.56 88 THR A O 1
ATOM 701 N N . HIS A 1 89 ? 7.455 2.115 -1.597 1.00 82.50 89 HIS A N 1
ATOM 702 C CA . HIS A 1 89 ? 8.085 1.500 -0.433 1.00 82.50 89 HIS A CA 1
ATOM 703 C C . HIS A 1 89 ? 7.901 -0.016 -0.439 1.00 82.50 89 HIS A C 1
ATOM 705 O O . HIS A 1 89 ? 6.787 -0.515 -0.336 1.00 82.50 89 HIS A O 1
ATOM 711 N N . GLU A 1 90 ? 9.009 -0.762 -0.481 1.00 80.50 90 GLU A N 1
ATOM 712 C CA . GLU A 1 90 ? 9.009 -2.233 -0.604 1.00 80.50 90 GLU A CA 1
ATOM 713 C C . GLU A 1 90 ? 8.159 -2.915 0.479 1.00 80.50 90 GLU 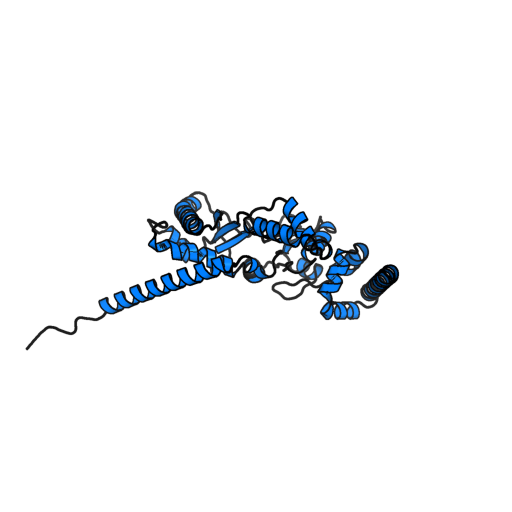A C 1
ATOM 715 O O . GLU A 1 90 ? 7.427 -3.871 0.235 1.00 80.50 90 GLU A O 1
ATOM 720 N N . ALA A 1 91 ? 8.212 -2.348 1.680 1.00 79.38 91 ALA A N 1
ATOM 721 C CA . ALA A 1 91 ? 7.477 -2.767 2.861 1.00 79.38 91 ALA A CA 1
ATOM 722 C C . ALA A 1 91 ? 5.942 -2.723 2.740 1.00 79.38 91 ALA A C 1
ATOM 724 O O . ALA A 1 91 ? 5.277 -3.353 3.566 1.00 79.38 91 ALA A O 1
ATOM 725 N N . ASP A 1 92 ? 5.393 -1.998 1.764 1.00 85.62 92 ASP A N 1
ATOM 726 C CA . ASP A 1 92 ? 3.948 -1.779 1.618 1.00 85.62 92 ASP A CA 1
ATOM 727 C C . ASP A 1 92 ? 3.278 -2.818 0.710 1.00 85.62 92 ASP A C 1
ATOM 729 O O . ASP A 1 92 ? 2.064 -2.783 0.489 1.00 85.62 92 ASP A O 1
ATOM 733 N N . ALA A 1 93 ? 4.054 -3.797 0.232 1.00 88.19 93 ALA A N 1
ATOM 734 C CA . ALA A 1 93 ? 3.571 -4.924 -0.556 1.00 88.19 93 ALA A CA 1
ATOM 735 C C . ALA A 1 93 ? 2.373 -5.627 0.101 1.00 88.19 93 ALA A C 1
ATOM 737 O O . ALA A 1 93 ? 1.401 -5.952 -0.581 1.00 88.19 93 ALA A O 1
ATOM 738 N N . ASN A 1 94 ? 2.398 -5.802 1.427 1.00 85.94 94 ASN A N 1
ATOM 739 C CA . ASN A 1 94 ? 1.313 -6.442 2.177 1.00 85.94 94 ASN A CA 1
ATOM 740 C C . ASN A 1 94 ? -0.020 -5.688 2.053 1.00 85.94 94 ASN A C 1
ATOM 742 O O . ASN A 1 94 ? -1.067 -6.324 1.977 1.00 85.94 94 ASN A O 1
ATOM 746 N N . GLN A 1 95 ? 0.009 -4.355 1.985 1.00 90.62 95 GLN A N 1
ATOM 747 C CA . GLN A 1 95 ? -1.190 -3.541 1.802 1.00 90.62 95 GLN A CA 1
ATOM 748 C C . GLN A 1 95 ? -1.621 -3.526 0.331 1.00 90.62 95 GLN A C 1
ATOM 750 O O . GLN A 1 95 ? -2.732 -3.930 -0.021 1.00 90.62 95 GLN A O 1
ATOM 755 N N . PHE A 1 96 ? -0.736 -3.064 -0.553 1.00 92.94 96 PHE A N 1
ATOM 756 C CA . PHE A 1 96 ? -1.126 -2.714 -1.918 1.00 92.94 96 PHE A CA 1
ATOM 757 C C . PHE A 1 96 ? -1.330 -3.920 -2.823 1.00 92.94 96 PHE A C 1
ATOM 759 O O . PHE A 1 96 ? -2.209 -3.885 -3.688 1.00 92.94 96 PHE A O 1
ATOM 766 N N . TYR A 1 97 ? -0.598 -5.017 -2.611 1.00 94.62 97 TYR A N 1
ATOM 767 C CA . TYR A 1 97 ? -0.883 -6.246 -3.345 1.00 94.62 97 TYR A CA 1
ATOM 768 C C . TYR A 1 97 ? -2.238 -6.826 -2.965 1.00 94.62 97 TYR A C 1
ATOM 770 O O . TYR A 1 97 ? -2.955 -7.279 -3.851 1.00 94.62 97 TYR A O 1
ATOM 778 N N . VAL A 1 98 ? -2.615 -6.788 -1.687 1.00 92.94 98 VAL A N 1
ATOM 779 C CA . VAL A 1 98 ? -3.924 -7.276 -1.234 1.00 92.94 98 VAL A CA 1
ATOM 780 C C . VAL A 1 98 ? -5.054 -6.442 -1.847 1.00 92.94 98 VAL A C 1
ATOM 782 O O . VAL A 1 98 ? -5.969 -7.010 -2.444 1.00 92.94 98 VAL A O 1
ATOM 785 N N . LEU A 1 99 ? -4.939 -5.109 -1.809 1.00 94.00 99 LEU A N 1
ATOM 786 C CA . LEU A 1 99 ? -5.912 -4.195 -2.422 1.00 94.00 99 LEU A CA 1
ATOM 787 C C . LEU A 1 99 ? -6.060 -4.401 -3.939 1.00 94.00 99 LEU A C 1
ATOM 789 O O . LEU A 1 99 ? -7.177 -4.394 -4.459 1.00 94.00 99 LEU A O 1
ATOM 793 N N . CYS A 1 100 ? -4.946 -4.586 -4.657 1.00 95.44 100 CYS A N 1
ATOM 794 C CA . CYS A 1 100 ? -4.973 -4.786 -6.108 1.00 95.44 100 CYS A CA 1
ATOM 795 C C . CYS A 1 100 ? -5.514 -6.169 -6.487 1.00 95.44 100 CYS A C 1
ATOM 797 O O . CYS A 1 100 ? -6.366 -6.264 -7.371 1.00 95.44 100 CYS A O 1
ATOM 799 N N . ARG A 1 101 ? -5.098 -7.231 -5.778 1.00 95.00 101 ARG A N 1
ATOM 800 C CA . ARG A 1 101 ? -5.609 -8.597 -5.995 1.00 95.00 101 ARG A CA 1
ATOM 801 C C . ARG A 1 101 ? -7.123 -8.662 -5.820 1.00 95.00 101 ARG A C 1
ATOM 803 O O . ARG A 1 101 ? -7.790 -9.260 -6.658 1.00 95.00 101 ARG A O 1
ATOM 810 N N . ALA A 1 102 ? -7.663 -8.010 -4.788 1.00 94.44 102 ALA A N 1
ATOM 811 C CA . ALA A 1 102 ? -9.103 -7.969 -4.528 1.00 94.44 102 ALA A CA 1
ATOM 812 C C . ALA A 1 102 ? -9.914 -7.320 -5.668 1.00 94.44 102 ALA A C 1
ATOM 814 O O . ALA A 1 102 ? -11.120 -7.523 -5.764 1.00 94.44 102 ALA A O 1
ATOM 815 N N . ARG A 1 103 ? -9.249 -6.563 -6.549 1.00 93.12 103 ARG A N 1
ATOM 816 C CA . ARG A 1 103 ? -9.839 -5.894 -7.716 1.00 93.12 103 ARG A CA 1
ATOM 817 C C . ARG A 1 103 ? -9.435 -6.510 -9.055 1.00 93.12 103 ARG A C 1
ATOM 819 O O . ARG A 1 103 ? -9.792 -5.972 -10.097 1.00 93.12 103 ARG A O 1
ATOM 826 N N . GLY A 1 104 ? -8.672 -7.604 -9.047 1.00 94.12 104 GLY A N 1
ATOM 827 C CA . GLY A 1 104 ? -8.130 -8.198 -10.272 1.00 94.12 104 GLY A CA 1
ATOM 828 C C . GLY A 1 104 ? -7.144 -7.288 -11.017 1.00 94.12 104 GLY A C 1
ATOM 829 O O . GLY A 1 104 ? -6.982 -7.428 -12.225 1.00 94.12 104 GLY A O 1
ATOM 830 N N . LEU A 1 105 ? -6.506 -6.348 -10.314 1.00 96.38 105 LEU A N 1
ATOM 831 C CA . LEU A 1 105 ? -5.514 -5.421 -10.863 1.00 96.38 105 LEU A CA 1
ATOM 832 C C . LEU A 1 105 ? -4.104 -5.881 -10.513 1.00 96.38 105 LEU A C 1
ATOM 834 O O . LEU A 1 105 ? -3.904 -6.520 -9.483 1.00 96.38 105 LEU A O 1
ATOM 838 N N . LEU A 1 106 ? -3.122 -5.487 -11.323 1.00 97.25 106 LEU A N 1
ATOM 839 C CA . LEU A 1 106 ? -1.696 -5.634 -11.046 1.00 97.25 106 LEU A CA 1
ATOM 840 C C . LEU A 1 106 ? -1.095 -4.374 -10.421 1.00 97.25 106 LEU A C 1
ATOM 842 O O . LEU A 1 106 ? -1.502 -3.260 -10.734 1.00 97.25 106 LEU A O 1
ATOM 846 N N . ALA A 1 107 ? -0.081 -4.566 -9.577 1.00 97.19 107 ALA A N 1
ATOM 847 C CA . ALA A 1 107 ? 0.735 -3.486 -9.034 1.00 97.19 107 ALA A CA 1
ATOM 848 C C . ALA A 1 107 ? 2.211 -3.875 -9.024 1.00 97.19 107 ALA A C 1
ATOM 850 O O . ALA A 1 107 ? 2.542 -5.040 -8.778 1.00 97.19 107 ALA A O 1
ATOM 851 N N . ILE A 1 108 ? 3.062 -2.884 -9.276 1.00 97.25 108 ILE A N 1
ATOM 852 C CA . ILE A 1 108 ? 4.517 -2.999 -9.229 1.00 97.25 108 ILE A CA 1
ATOM 853 C C . ILE A 1 108 ? 5.026 -2.510 -7.871 1.00 97.25 108 ILE A C 1
ATOM 855 O O . ILE A 1 108 ? 4.662 -1.424 -7.413 1.00 97.25 108 ILE A O 1
ATOM 859 N N . ASN A 1 109 ? 5.903 -3.291 -7.251 1.00 94.31 109 ASN A N 1
ATOM 860 C CA . ASN A 1 109 ? 6.720 -2.826 -6.140 1.00 94.31 109 ASN A CA 1
ATOM 861 C C . ASN A 1 109 ? 7.895 -2.016 -6.696 1.00 94.31 109 ASN A C 1
ATOM 863 O O . ASN A 1 109 ? 8.837 -2.585 -7.243 1.00 94.31 109 ASN A O 1
ATOM 867 N N . ALA A 1 110 ? 7.829 -0.693 -6.566 1.00 91.44 110 ALA A N 1
ATOM 868 C CA . ALA A 1 110 ? 8.894 0.224 -6.962 1.00 91.44 110 ALA A CA 1
ATOM 869 C C . ALA A 1 110 ? 9.684 0.741 -5.749 1.00 91.44 110 ALA A C 1
ATOM 871 O O . ALA A 1 110 ? 10.240 1.836 -5.788 1.00 91.44 110 ALA A O 1
ATOM 872 N N . GLY A 1 111 ? 9.718 -0.035 -4.660 1.00 84.31 111 GLY A N 1
ATOM 873 C CA . GLY A 1 111 ? 10.479 0.292 -3.457 1.00 84.31 111 GLY A CA 1
ATOM 874 C C . GLY A 1 111 ? 11.990 0.135 -3.594 1.00 84.31 111 GLY A C 1
ATOM 875 O O . GLY A 1 111 ? 12.734 0.581 -2.721 1.00 84.31 111 GLY A O 1
ATOM 876 N N . ARG A 1 112 ? 12.450 -0.501 -4.674 1.00 81.31 112 ARG A N 1
ATOM 877 C CA . ARG A 1 112 ? 13.872 -0.642 -4.987 1.00 81.31 112 ARG A CA 1
ATOM 878 C C . ARG A 1 112 ? 14.393 0.609 -5.678 1.00 81.31 112 ARG A C 1
ATOM 880 O O . ARG A 1 112 ? 13.667 1.312 -6.381 1.00 81.31 112 ARG A O 1
ATOM 887 N N . SER A 1 113 ? 15.690 0.859 -5.523 1.00 78.56 113 SER A N 1
ATOM 888 C CA . SER A 1 113 ? 16.344 2.009 -6.141 1.00 78.56 113 SER A CA 1
ATOM 889 C C . SER A 1 113 ? 16.086 2.058 -7.649 1.00 78.56 113 SER A C 1
ATOM 891 O O . SER A 1 113 ? 16.213 1.054 -8.346 1.00 78.56 113 SER A O 1
ATOM 893 N N . PHE A 1 114 ? 15.792 3.256 -8.152 1.00 84.69 114 PHE A N 1
ATOM 894 C CA . PHE A 1 114 ? 15.557 3.569 -9.568 1.00 84.69 114 PHE A CA 1
ATOM 895 C C . PHE A 1 114 ? 14.258 3.048 -10.192 1.00 84.69 114 PHE A C 1
ATOM 897 O O . PHE A 1 114 ? 13.915 3.544 -11.266 1.00 84.69 114 PHE A O 1
ATOM 904 N N . ASP A 1 115 ? 13.513 2.135 -9.561 1.00 88.62 115 ASP A N 1
ATOM 905 C CA . ASP A 1 115 ? 12.299 1.577 -10.172 1.00 88.62 115 ASP A CA 1
ATOM 906 C C . ASP A 1 115 ? 11.276 2.669 -10.486 1.00 88.62 115 ASP A C 1
ATOM 908 O O . ASP A 1 115 ? 10.857 2.791 -11.635 1.00 88.62 115 ASP A O 1
ATOM 912 N N . GLU A 1 116 ? 10.966 3.549 -9.531 1.00 88.00 116 GLU A N 1
ATOM 913 C CA . GLU A 1 116 ? 10.053 4.675 -9.766 1.00 88.00 116 GLU A CA 1
ATOM 914 C C . GLU A 1 116 ? 10.500 5.561 -10.947 1.00 88.00 116 GLU A C 1
ATOM 916 O O . GLU A 1 116 ? 9.685 5.933 -11.794 1.00 88.00 116 GLU A O 1
ATOM 921 N N . ILE A 1 117 ? 11.797 5.877 -11.032 1.00 87.00 117 ILE A N 1
ATOM 922 C CA . ILE A 1 117 ? 12.362 6.712 -12.106 1.00 87.00 117 ILE A CA 1
ATOM 923 C C . ILE A 1 117 ? 12.142 6.046 -13.468 1.00 87.00 117 ILE A C 1
ATOM 925 O O . ILE A 1 117 ? 11.789 6.713 -14.445 1.00 87.00 117 ILE A O 1
ATOM 929 N N . LEU A 1 118 ? 12.347 4.732 -13.540 1.00 91.12 118 LEU A N 1
ATOM 930 C CA . LEU A 1 118 ? 12.164 3.955 -14.760 1.00 91.12 118 LEU A CA 1
ATOM 931 C C . LEU A 1 118 ? 10.685 3.841 -15.149 1.00 91.12 118 LEU A C 1
ATOM 933 O O . LEU A 1 118 ? 10.366 4.008 -16.326 1.00 91.12 118 LEU A O 1
ATOM 937 N N . LEU A 1 119 ? 9.781 3.631 -14.187 1.00 94.19 119 LEU A N 1
ATOM 938 C CA . LEU A 1 119 ? 8.336 3.582 -14.436 1.00 94.19 119 LEU A CA 1
ATOM 939 C C . LEU A 1 119 ? 7.805 4.912 -14.980 1.00 94.19 119 LEU A C 1
ATOM 941 O O . LEU A 1 119 ? 7.058 4.919 -15.960 1.00 94.19 119 LEU A O 1
ATOM 945 N N . ARG A 1 120 ? 8.231 6.037 -14.389 1.00 92.62 120 ARG A N 1
ATOM 946 C CA . ARG A 1 120 ? 7.891 7.385 -14.874 1.00 92.62 120 ARG A CA 1
ATOM 947 C C . ARG A 1 120 ? 8.371 7.589 -16.305 1.00 92.62 120 ARG A C 1
ATOM 949 O O . ARG A 1 120 ? 7.570 7.921 -17.168 1.00 92.62 120 ARG A O 1
ATOM 956 N N . ARG A 1 121 ? 9.642 7.273 -16.580 1.00 91.62 121 ARG A N 1
ATOM 957 C CA . ARG A 1 121 ? 10.211 7.390 -17.931 1.00 91.62 121 ARG A CA 1
ATOM 958 C C . ARG A 1 121 ? 9.461 6.536 -18.957 1.00 91.62 121 ARG A C 1
ATOM 960 O O . ARG A 1 121 ? 9.306 6.964 -20.096 1.00 91.62 121 ARG A O 1
ATOM 967 N N . TYR A 1 122 ? 9.013 5.341 -18.575 1.00 94.62 122 TYR A N 1
ATOM 968 C CA . TYR A 1 122 ? 8.212 4.500 -19.461 1.00 94.62 122 TYR A CA 1
ATOM 969 C C . TYR A 1 122 ? 6.843 5.126 -19.747 1.00 94.62 122 TYR A C 1
ATOM 971 O O . TYR A 1 122 ? 6.453 5.223 -20.905 1.00 94.62 122 TYR A O 1
ATOM 979 N N . ALA A 1 123 ? 6.134 5.603 -18.721 1.00 94.12 123 ALA A N 1
ATOM 980 C CA . ALA A 1 123 ? 4.846 6.274 -18.902 1.00 94.12 123 ALA A CA 1
ATOM 981 C C . ALA A 1 123 ? 4.966 7.555 -19.752 1.00 94.12 123 ALA A C 1
ATOM 983 O O . ALA A 1 123 ? 4.133 7.781 -20.628 1.00 94.12 123 ALA A O 1
ATOM 984 N N . ASP A 1 124 ? 6.034 8.335 -19.561 1.00 92.62 124 ASP A N 1
ATOM 985 C CA . ASP A 1 124 ? 6.321 9.549 -20.339 1.00 92.62 124 ASP A CA 1
ATOM 986 C C . ASP A 1 124 ? 6.601 9.255 -21.822 1.00 92.62 124 ASP A C 1
ATOM 988 O O . ASP A 1 124 ? 6.349 10.104 -22.677 1.00 92.62 124 ASP A O 1
ATOM 992 N N . ALA A 1 125 ? 7.105 8.058 -22.144 1.00 93.31 125 ALA A N 1
ATOM 993 C CA . ALA A 1 125 ? 7.321 7.620 -23.522 1.00 93.31 125 ALA A CA 1
ATOM 994 C C . ALA A 1 125 ? 6.019 7.193 -24.227 1.00 93.31 125 ALA A C 1
ATOM 996 O O . ALA A 1 125 ? 5.940 7.282 -25.452 1.00 93.31 125 ALA A O 1
ATOM 997 N N . TYR A 1 126 ? 4.992 6.781 -23.473 1.00 94.56 126 TYR A N 1
ATOM 998 C CA . TYR A 1 126 ? 3.696 6.330 -24.001 1.00 94.56 126 TYR A CA 1
ATOM 999 C C . TYR A 1 126 ? 2.506 7.047 -23.323 1.00 94.56 126 TYR A C 1
ATOM 1001 O O . TYR A 1 126 ? 1.588 6.396 -22.810 1.00 94.56 126 TYR A O 1
ATOM 1009 N N . PRO A 1 127 ? 2.455 8.395 -23.334 1.00 94.44 127 PRO A N 1
ATOM 1010 C CA . PRO A 1 127 ? 1.485 9.165 -22.549 1.00 94.44 127 PRO A CA 1
ATOM 1011 C C . PRO A 1 127 ? 0.041 9.019 -23.053 1.00 94.44 127 PRO A C 1
ATOM 1013 O O . PRO A 1 127 ? -0.910 9.317 -22.325 1.00 94.44 127 PRO A O 1
ATOM 1016 N N . ALA A 1 128 ? -0.143 8.580 -24.302 1.00 94.94 128 ALA A N 1
ATOM 1017 C CA . ALA A 1 128 ? -1.452 8.292 -24.882 1.00 94.94 128 ALA A CA 1
ATOM 1018 C C . ALA A 1 128 ? -2.024 6.941 -24.421 1.00 94.94 128 ALA A C 1
ATOM 1020 O O . ALA A 1 128 ? -3.239 6.785 -24.409 1.00 94.94 128 ALA A O 1
ATOM 1021 N N . GLU A 1 129 ? -1.171 5.999 -24.009 1.00 95.19 129 GLU A N 1
ATOM 1022 C CA . GLU A 1 129 ? -1.548 4.610 -23.710 1.00 95.19 129 GLU A CA 1
ATOM 1023 C C . GLU A 1 129 ? -1.496 4.293 -22.214 1.00 95.19 129 GLU A C 1
ATOM 1025 O O . GLU A 1 129 ? -2.219 3.415 -21.744 1.00 95.19 129 GLU A O 1
ATOM 1030 N N . ILE A 1 130 ? -0.653 5.001 -21.459 1.00 96.56 130 ILE A N 1
ATOM 1031 C CA . ILE A 1 130 ? -0.355 4.692 -20.061 1.00 96.56 130 ILE A CA 1
ATOM 1032 C C . ILE A 1 130 ? -0.823 5.825 -19.154 1.00 96.56 130 ILE A C 1
ATOM 1034 O O . ILE A 1 130 ? -0.588 7.006 -19.412 1.00 96.56 130 ILE A O 1
ATOM 1038 N N . GLU A 1 131 ? -1.464 5.451 -18.051 1.00 94.75 131 GLU A N 1
ATOM 1039 C CA . GLU A 1 131 ? -1.750 6.353 -16.940 1.00 94.75 131 GLU A CA 1
ATOM 1040 C C . GLU A 1 131 ? -0.982 5.894 -15.702 1.00 94.75 131 GLU A C 1
ATOM 1042 O O . GLU A 1 131 ? -1.183 4.788 -15.202 1.00 94.75 131 GLU A O 1
ATOM 1047 N N . LEU A 1 132 ? -0.093 6.746 -15.200 1.00 93.56 132 LEU A N 1
ATOM 1048 C CA . LEU A 1 132 ? 0.716 6.431 -14.034 1.00 93.56 132 LEU A CA 1
ATOM 1049 C C . LEU A 1 132 ? -0.095 6.625 -12.739 1.00 93.56 132 LEU A C 1
ATOM 1051 O O . LEU A 1 132 ? -0.674 7.691 -12.524 1.00 93.56 132 LEU A O 1
ATOM 1055 N N . LYS A 1 133 ? -0.117 5.617 -11.857 1.00 93.44 133 LYS A N 1
ATOM 1056 C CA . LYS A 1 133 ? -0.891 5.636 -10.603 1.00 93.44 133 LYS A CA 1
ATOM 1057 C C . LYS A 1 133 ? -0.022 5.218 -9.410 1.00 93.44 133 LYS A C 1
ATOM 1059 O O . LYS A 1 133 ? 0.326 4.050 -9.264 1.00 93.44 133 LYS A O 1
ATOM 1064 N N . VAL A 1 134 ? 0.304 6.176 -8.538 1.00 90.88 134 VAL A N 1
ATOM 1065 C CA . VAL A 1 134 ? 1.122 5.958 -7.328 1.00 90.88 134 VAL A CA 1
ATOM 1066 C C . VAL A 1 134 ? 0.216 5.584 -6.155 1.00 90.88 134 VAL A C 1
ATOM 1068 O O . VAL A 1 134 ? -0.392 6.466 -5.550 1.00 90.88 134 VAL A O 1
ATOM 1071 N N . LEU A 1 135 ? 0.120 4.298 -5.825 1.00 91.12 135 LEU A N 1
ATOM 1072 C CA . LEU A 1 135 ? -0.850 3.761 -4.863 1.00 91.12 135 LEU A CA 1
ATOM 1073 C C . LEU A 1 135 ? -0.739 4.379 -3.462 1.00 91.12 135 LEU A C 1
ATOM 1075 O O . LEU A 1 135 ? -1.760 4.664 -2.844 1.00 91.12 135 LEU A O 1
ATOM 1079 N N . ASP A 1 136 ? 0.476 4.676 -3.002 1.00 83.50 136 ASP A N 1
ATOM 1080 C CA . ASP A 1 136 ? 0.761 5.188 -1.648 1.00 83.50 136 ASP A CA 1
ATOM 1081 C C . ASP A 1 136 ? 0.107 6.531 -1.337 1.00 83.50 136 ASP A C 1
ATOM 1083 O O . ASP A 1 136 ? 0.056 6.949 -0.181 1.00 83.50 136 ASP A O 1
ATOM 1087 N N . ARG A 1 137 ? -0.327 7.234 -2.384 1.00 83.12 137 ARG A N 1
ATOM 1088 C CA . ARG A 1 137 ? -0.882 8.591 -2.346 1.00 83.12 137 ARG A CA 1
ATOM 1089 C C . ARG A 1 137 ? -2.178 8.683 -3.150 1.00 83.12 137 ARG A C 1
ATOM 1091 O O . ARG A 1 137 ? -2.665 9.780 -3.417 1.00 83.12 137 ARG A O 1
ATOM 1098 N N . LEU A 1 138 ? -2.685 7.543 -3.616 1.00 83.31 138 LEU A N 1
ATOM 1099 C CA . LEU A 1 138 ? -3.823 7.488 -4.514 1.00 83.31 138 LEU A CA 1
ATOM 1100 C C . LEU A 1 138 ? -5.112 7.421 -3.700 1.00 83.31 138 LEU A C 1
ATOM 1102 O O . LEU A 1 138 ? -5.514 6.353 -3.254 1.00 83.31 138 LEU A O 1
ATOM 1106 N N . GLU A 1 139 ? -5.798 8.549 -3.564 1.00 84.38 139 GLU A N 1
ATOM 1107 C CA . GLU A 1 139 ? -7.169 8.601 -3.042 1.00 84.38 139 GLU A CA 1
ATOM 1108 C C . GLU A 1 139 ? -8.180 8.480 -4.199 1.00 84.38 139 GLU A C 1
ATOM 1110 O O . GLU A 1 139 ? -8.893 9.424 -4.530 1.00 84.38 139 GLU A O 1
ATOM 1115 N N . ASP A 1 140 ? -8.196 7.329 -4.878 1.00 87.00 140 ASP A N 1
ATOM 1116 C CA . ASP A 1 140 ? -9.073 7.066 -6.032 1.00 87.00 140 ASP A CA 1
ATOM 1117 C C . ASP A 1 140 ? -10.346 6.327 -5.592 1.00 87.00 140 ASP A C 1
ATOM 1119 O O . ASP A 1 140 ? -10.266 5.338 -4.863 1.00 87.00 140 ASP A O 1
ATOM 1123 N N . GLN A 1 141 ? -11.515 6.782 -6.060 1.00 88.12 141 GLN A N 1
ATOM 1124 C CA . GLN A 1 141 ? -12.817 6.184 -5.728 1.00 88.12 141 GLN A CA 1
ATOM 1125 C C . GLN A 1 141 ? -12.914 4.712 -6.139 1.00 88.12 141 GLN A C 1
ATOM 1127 O O . GLN A 1 141 ? -13.623 3.941 -5.499 1.00 88.12 141 GLN A O 1
ATOM 1132 N N . SER A 1 142 ? -12.171 4.299 -7.172 1.00 88.38 142 SER A N 1
ATOM 1133 C CA . SER A 1 142 ? -12.104 2.892 -7.571 1.00 88.38 142 SER A CA 1
ATOM 1134 C C . SER A 1 142 ? -11.510 2.007 -6.474 1.00 88.38 142 SER A C 1
ATOM 1136 O O . SER A 1 142 ? -11.936 0.861 -6.333 1.00 88.38 142 SER A O 1
ATOM 1138 N N . PHE A 1 143 ? -10.567 2.529 -5.679 1.00 92.06 143 PHE A N 1
ATOM 1139 C CA . PHE A 1 143 ? -9.938 1.837 -4.552 1.00 92.06 143 PHE A CA 1
ATOM 1140 C C . PHE A 1 143 ? -10.634 2.106 -3.220 1.00 92.06 143 PHE A C 1
ATOM 1142 O O . PHE A 1 143 ? -10.782 1.177 -2.425 1.00 92.06 143 PHE A O 1
ATOM 1149 N N . TYR A 1 144 ? -11.070 3.340 -2.997 1.00 94.75 144 TYR A N 1
ATOM 1150 C CA . TYR A 1 144 ? -11.623 3.821 -1.736 1.00 94.75 144 TYR A CA 1
ATOM 1151 C C . TYR A 1 144 ? -12.923 4.565 -2.015 1.00 94.75 144 TYR A C 1
ATOM 1153 O O . TYR A 1 144 ? -12.947 5.789 -2.160 1.00 94.75 144 TYR A O 1
ATOM 1161 N N . GLU A 1 145 ? -14.007 3.806 -2.118 1.00 95.69 145 GLU A N 1
ATOM 1162 C CA . GLU A 1 145 ? -15.325 4.341 -2.422 1.00 95.69 145 GLU A CA 1
ATOM 1163 C C . GLU A 1 145 ? -15.776 5.264 -1.281 1.00 95.69 145 GLU A C 1
ATOM 1165 O O . GLU A 1 145 ? -15.689 4.921 -0.093 1.00 95.69 145 GLU A O 1
ATOM 1170 N N . ALA A 1 146 ? -16.191 6.476 -1.648 1.00 94.81 146 ALA A N 1
ATOM 1171 C CA . ALA A 1 146 ? -16.756 7.429 -0.708 1.00 94.81 146 ALA A CA 1
ATOM 1172 C C . ALA A 1 146 ? -18.138 6.947 -0.264 1.00 94.81 146 ALA A C 1
ATOM 1174 O O . ALA A 1 146 ? -18.905 6.430 -1.068 1.00 94.81 146 ALA A O 1
ATOM 1175 N N . LEU A 1 147 ? -18.446 7.126 1.017 1.00 95.50 147 LEU A N 1
ATOM 1176 C CA . LEU A 1 147 ? -19.762 6.793 1.538 1.00 95.50 147 LEU A CA 1
ATOM 1177 C C . LEU A 1 147 ? -20.770 7.880 1.164 1.00 95.50 147 LEU A C 1
ATOM 1179 O O . LEU A 1 147 ? -20.419 9.062 1.080 1.00 95.50 147 LEU A O 1
ATOM 1183 N N . GLU A 1 148 ? -22.027 7.475 1.002 1.00 95.19 148 GLU A N 1
ATOM 1184 C CA . GLU A 1 148 ? -23.146 8.409 0.898 1.00 95.19 148 GLU A CA 1
ATOM 1185 C C . GLU A 1 148 ? -23.252 9.254 2.171 1.00 95.19 148 GLU A C 1
ATOM 1187 O O . GLU A 1 148 ? -22.810 8.850 3.252 1.00 95.19 148 GLU A O 1
ATOM 1192 N N . ARG A 1 149 ? -23.839 10.447 2.056 1.00 94.50 149 ARG A N 1
ATOM 1193 C CA . ARG A 1 149 ? -23.822 11.447 3.131 1.00 94.50 149 ARG A CA 1
ATOM 1194 C C . ARG A 1 149 ? -24.396 10.911 4.442 1.00 94.50 149 ARG A C 1
ATOM 1196 O O . ARG A 1 149 ? -23.774 11.076 5.489 1.00 94.50 149 ARG A O 1
ATOM 1203 N N . GLU A 1 150 ? -25.552 10.264 4.379 1.00 94.69 150 GLU A N 1
ATOM 1204 C CA . GLU A 1 150 ? -26.244 9.712 5.543 1.00 94.69 150 GLU A CA 1
ATOM 1205 C C . GLU A 1 150 ? -25.412 8.610 6.221 1.00 94.69 150 GLU A C 1
ATOM 1207 O O . GLU A 1 150 ? -25.346 8.533 7.448 1.00 94.69 150 GLU A O 1
ATOM 1212 N N . GLU A 1 151 ? -24.728 7.780 5.429 1.00 94.88 151 GLU A N 1
ATOM 1213 C CA . GLU A 1 151 ? -23.849 6.731 5.946 1.00 94.88 151 GLU A CA 1
ATOM 1214 C C . GLU A 1 151 ? -22.582 7.334 6.574 1.00 94.88 151 GLU A C 1
ATOM 1216 O O . GLU A 1 151 ? -22.198 6.961 7.684 1.00 94.88 151 GLU A O 1
ATOM 1221 N N . GLN A 1 152 ? -21.966 8.320 5.918 1.00 95.12 152 GLN A N 1
ATOM 1222 C CA . GLN A 1 152 ? -20.801 9.043 6.432 1.00 95.12 152 GLN A CA 1
ATOM 1223 C C . GLN A 1 152 ? -21.109 9.735 7.773 1.00 95.12 152 GLN A C 1
ATOM 1225 O O . GLN A 1 152 ? -20.288 9.704 8.695 1.00 95.12 152 GLN A O 1
ATOM 1230 N N . GLU A 1 153 ? -22.298 10.326 7.920 1.00 95.12 153 GLU A N 1
ATOM 1231 C CA . GLU A 1 153 ? -22.740 10.952 9.171 1.00 95.12 153 GLU A CA 1
ATOM 1232 C C . GLU A 1 153 ? -22.787 9.943 10.331 1.00 95.12 153 GLU A C 1
ATOM 1234 O O . GLU A 1 153 ? -22.343 10.272 11.440 1.00 95.12 153 GLU A O 1
ATOM 1239 N N . ALA A 1 154 ? -23.209 8.700 10.068 1.00 95.56 154 ALA A N 1
ATOM 1240 C CA . ALA A 1 154 ? -23.219 7.624 11.059 1.00 95.56 154 ALA A CA 1
ATOM 1241 C C . ALA A 1 154 ? -21.806 7.239 11.542 1.00 95.56 154 ALA A C 1
ATOM 1243 O O . ALA A 1 154 ? -21.624 6.877 12.705 1.00 95.56 154 ALA A O 1
ATOM 1244 N N . TYR A 1 155 ? -20.784 7.368 10.691 1.00 97.19 155 TYR A N 1
ATOM 1245 C CA . TYR A 1 155 ? -19.387 7.090 11.049 1.00 97.19 155 TYR A CA 1
ATOM 1246 C C . TYR A 1 155 ? -18.654 8.272 11.707 1.00 97.19 155 TYR A C 1
ATOM 1248 O O . TYR A 1 155 ? -17.630 8.068 12.364 1.00 97.19 155 TYR A O 1
ATOM 1256 N N . SER A 1 156 ? -19.191 9.492 11.624 1.00 95.50 156 SER A N 1
ATOM 1257 C CA . SER A 1 156 ? -18.527 10.717 12.109 1.00 95.50 156 SER A CA 1
ATOM 1258 C C . SER A 1 156 ? -18.146 10.696 13.599 1.00 95.50 156 SER A C 1
ATOM 1260 O O . SER A 1 156 ? -17.206 11.368 14.040 1.00 95.50 156 SER A O 1
ATOM 1262 N N . ALA A 1 157 ? -18.897 9.963 14.428 1.00 96.00 157 ALA A N 1
ATOM 1263 C CA . ALA A 1 157 ? -18.588 9.799 15.847 1.00 96.00 157 ALA A CA 1
ATOM 1264 C C . ALA A 1 157 ? -17.380 8.873 16.062 1.00 96.00 157 ALA A C 1
ATOM 1266 O O . ALA A 1 157 ? -16.557 9.147 16.942 1.00 96.00 157 ALA A O 1
ATOM 1267 N N . LEU A 1 158 ? -17.267 7.818 15.248 1.00 97.25 158 LEU A N 1
ATOM 1268 C CA . LEU A 1 158 ? -16.155 6.874 15.268 1.00 97.25 158 LEU A CA 1
ATOM 1269 C C . LEU A 1 158 ? -14.869 7.527 14.755 1.00 97.25 158 LEU A C 1
ATOM 1271 O O . LEU A 1 158 ? -13.857 7.445 15.446 1.00 97.25 158 LEU A O 1
ATOM 1275 N N . GLU A 1 159 ? -14.914 8.234 13.622 1.00 96.81 159 GLU A N 1
ATOM 1276 C CA . GLU A 1 159 ? -13.754 8.955 13.064 1.00 96.81 159 GLU A CA 1
ATOM 1277 C C . GLU A 1 159 ? -13.129 9.881 14.116 1.00 96.81 159 GLU A C 1
ATOM 1279 O O . GLU A 1 159 ? -11.965 9.734 14.488 1.00 96.81 159 GLU A O 1
ATOM 1284 N N . ARG A 1 160 ? -13.954 10.738 14.733 1.00 95.75 160 ARG A N 1
ATOM 1285 C CA . ARG A 1 160 ? -13.510 11.643 15.803 1.00 95.75 160 ARG A CA 1
ATOM 1286 C C . ARG A 1 160 ? -13.009 10.913 17.050 1.00 95.75 160 ARG A C 1
ATOM 1288 O O . ARG A 1 160 ? -12.207 11.466 17.802 1.00 95.75 160 ARG A O 1
ATOM 1295 N N . ALA A 1 161 ? -13.536 9.727 17.351 1.00 96.06 161 ALA A N 1
ATOM 1296 C CA . ALA A 1 161 ? -13.069 8.927 18.481 1.00 96.06 161 ALA A CA 1
ATOM 1297 C C . ALA A 1 161 ? -11.674 8.353 18.215 1.00 96.06 161 ALA A C 1
ATOM 1299 O O . ALA A 1 161 ? -10.829 8.405 19.111 1.00 96.06 161 ALA A O 1
ATOM 1300 N N . VAL A 1 162 ? -11.434 7.865 16.996 1.00 96.50 162 VAL A N 1
ATOM 1301 C CA . VAL A 1 162 ? -10.134 7.355 16.547 1.00 96.50 162 VAL A CA 1
ATOM 1302 C C . VAL A 1 162 ? -9.100 8.474 16.544 1.00 96.50 162 VAL A C 1
ATOM 1304 O O . VAL A 1 162 ? -8.078 8.329 17.211 1.00 96.50 162 VAL A O 1
ATOM 1307 N N . ASP A 1 163 ? -9.401 9.622 15.930 1.00 94.25 163 ASP A N 1
ATOM 1308 C CA . ASP A 1 163 ? -8.483 10.770 15.913 1.00 94.25 163 ASP A CA 1
ATOM 1309 C C . ASP A 1 163 ? -8.074 11.189 17.332 1.00 94.25 163 ASP A C 1
ATOM 1311 O O . ASP A 1 163 ? -6.896 11.398 17.614 1.00 94.25 163 ASP A O 1
ATOM 1315 N N . ARG A 1 164 ? -9.027 11.244 18.274 1.00 93.12 164 ARG A N 1
ATOM 1316 C CA . ARG A 1 164 ? -8.726 11.559 19.682 1.00 93.12 164 ARG A CA 1
ATOM 1317 C C . ARG A 1 164 ? -7.892 10.485 20.377 1.00 93.12 164 ARG A C 1
ATOM 1319 O O . ARG A 1 164 ? -7.080 10.826 21.235 1.00 93.12 164 ARG A O 1
ATOM 1326 N N . ALA A 1 165 ? -8.131 9.208 20.081 1.00 92.81 165 ALA A N 1
ATOM 1327 C CA . ALA A 1 165 ? -7.368 8.110 20.669 1.00 92.81 165 ALA A CA 1
ATOM 1328 C C . ALA A 1 165 ? -5.909 8.135 20.190 1.00 92.81 165 ALA A C 1
ATOM 1330 O O . ALA A 1 165 ? -5.005 7.972 21.006 1.00 92.81 165 ALA A O 1
ATOM 1331 N N . LEU A 1 166 ? -5.694 8.409 18.902 1.00 91.50 166 LEU A N 1
ATOM 1332 C CA . LEU A 1 166 ? -4.368 8.500 18.291 1.00 91.50 166 LEU A CA 1
ATOM 1333 C C . LEU A 1 166 ? -3.630 9.781 18.700 1.00 91.50 166 LEU A C 1
ATOM 1335 O O . LEU A 1 166 ? -2.461 9.717 19.080 1.00 91.50 166 LEU A O 1
ATOM 1339 N N . ALA A 1 167 ? -4.320 10.923 18.753 1.00 89.69 167 ALA A N 1
ATOM 1340 C CA . ALA A 1 167 ? -3.737 12.181 19.219 1.00 89.69 167 ALA A CA 1
ATOM 1341 C C . ALA A 1 167 ? -3.237 12.100 20.673 1.00 89.69 167 ALA A C 1
ATOM 1343 O O . ALA A 1 167 ? -2.230 12.712 21.010 1.00 89.69 167 ALA A O 1
ATOM 1344 N N . ALA A 1 168 ? -3.893 11.310 21.532 1.00 88.19 168 ALA A N 1
ATOM 1345 C CA . ALA A 1 168 ? -3.440 11.075 22.906 1.00 88.19 168 ALA A CA 1
ATOM 1346 C C . ALA A 1 168 ? -2.110 10.296 23.000 1.00 88.19 168 ALA A C 1
ATOM 1348 O O . ALA A 1 168 ? -1.537 10.214 24.085 1.00 88.19 168 ALA A O 1
ATOM 1349 N N . GLN A 1 169 ? -1.641 9.720 21.891 1.00 83.94 169 GLN A N 1
ATOM 1350 C CA . GLN A 1 169 ? -0.354 9.035 21.759 1.00 83.94 169 GLN A CA 1
ATOM 1351 C C . GLN A 1 169 ? 0.618 9.795 20.834 1.00 83.94 169 GLN A C 1
ATOM 1353 O O . GLN A 1 169 ? 1.550 9.195 20.304 1.00 83.94 169 GLN A O 1
ATOM 1358 N N . ASP A 1 170 ? 0.377 11.089 20.592 1.00 83.50 170 ASP A N 1
ATOM 1359 C CA . ASP A 1 170 ? 1.159 11.934 19.675 1.00 83.50 170 ASP A CA 1
ATOM 1360 C C . ASP A 1 170 ? 1.187 11.422 18.219 1.00 83.50 170 ASP A C 1
ATOM 1362 O O . ASP A 1 170 ? 2.113 11.696 17.450 1.00 83.50 170 ASP A O 1
ATOM 1366 N N . ILE A 1 171 ? 0.152 10.680 17.811 1.00 83.31 171 ILE A N 1
ATOM 1367 C CA . ILE A 1 171 ? -0.016 10.184 16.444 1.00 83.31 171 ILE A CA 1
ATOM 1368 C C . ILE A 1 171 ? -0.965 11.126 15.699 1.00 83.31 171 ILE A C 1
ATOM 1370 O O . ILE A 1 171 ? -2.165 11.165 15.968 1.00 83.31 171 ILE A O 1
ATOM 1374 N N . ALA A 1 172 ? -0.422 11.884 14.745 1.00 81.75 172 ALA A N 1
ATOM 1375 C CA . ALA A 1 172 ? -1.190 12.790 13.897 1.00 81.75 172 ALA A CA 1
ATOM 1376 C C . ALA A 1 172 ? -1.608 12.092 12.594 1.00 81.75 172 ALA A C 1
ATOM 1378 O O . ALA A 1 172 ? -0.784 11.878 11.702 1.00 81.75 172 ALA A O 1
ATOM 1379 N N . VAL A 1 173 ? -2.893 11.758 12.481 1.00 86.62 173 VAL A N 1
ATOM 1380 C CA . VAL A 1 173 ? -3.509 11.223 11.260 1.00 86.62 173 VAL A CA 1
ATOM 1381 C C . VAL A 1 173 ? -4.855 11.889 11.016 1.00 86.62 173 VAL A C 1
ATOM 1383 O O . VAL A 1 173 ? -5.464 12.418 11.943 1.00 86.62 173 VAL A O 1
ATOM 1386 N N . GLU A 1 174 ? -5.312 11.851 9.770 1.00 89.94 174 GLU A N 1
ATOM 1387 C CA . GLU A 1 174 ? -6.680 12.199 9.408 1.00 89.94 174 GLU A CA 1
ATOM 1388 C C . GLU A 1 174 ? -7.468 10.908 9.163 1.00 89.94 174 GLU A C 1
ATOM 1390 O O . GLU A 1 174 ? -7.252 10.227 8.154 1.00 89.94 174 GLU A O 1
ATOM 1395 N N . THR A 1 175 ? -8.362 10.552 10.088 1.00 94.81 175 THR A N 1
ATOM 1396 C CA . THR A 1 175 ? -9.205 9.362 9.931 1.00 94.81 175 THR A CA 1
ATOM 1397 C C . THR A 1 175 ? -10.380 9.649 9.005 1.00 94.81 175 THR A C 1
ATOM 1399 O O . THR A 1 175 ? -11.135 10.595 9.222 1.00 94.81 175 THR A O 1
ATOM 1402 N N . ARG A 1 176 ? -10.585 8.796 7.998 1.00 95.31 176 ARG A N 1
ATOM 1403 C CA . ARG A 1 176 ? -11.790 8.812 7.157 1.00 95.31 176 ARG A CA 1
ATOM 1404 C C . ARG A 1 176 ? -12.311 7.394 6.949 1.00 95.31 176 ARG A C 1
ATOM 1406 O O . ARG A 1 176 ? -11.528 6.466 6.768 1.00 95.31 176 ARG A O 1
ATOM 1413 N N . VAL A 1 177 ? -13.620 7.198 6.922 1.00 97.06 177 VAL A N 1
ATOM 1414 C CA . VAL A 1 177 ? -14.219 5.908 6.557 1.00 97.06 177 VAL A CA 1
ATOM 1415 C C . VAL A 1 177 ? -14.447 5.846 5.049 1.00 97.06 177 VAL A C 1
ATOM 1417 O O . VAL A 1 177 ? -14.928 6.797 4.427 1.00 97.06 177 VAL A O 1
ATOM 1420 N N . ARG A 1 178 ? -14.061 4.725 4.442 1.00 97.12 178 ARG A N 1
ATOM 1421 C CA . ARG A 1 178 ? -14.252 4.426 3.020 1.00 97.12 178 ARG A CA 1
ATOM 1422 C C . ARG A 1 178 ? -14.669 2.976 2.853 1.00 97.12 178 ARG A C 1
ATOM 1424 O O . ARG A 1 178 ? -14.378 2.139 3.704 1.00 97.12 178 ARG A O 1
ATOM 1431 N N . ARG A 1 179 ? -15.317 2.666 1.738 1.00 96.62 179 ARG A N 1
ATOM 1432 C CA . ARG A 1 179 ? -15.628 1.288 1.357 1.00 96.62 179 ARG A CA 1
ATOM 1433 C C . ARG A 1 179 ? -14.535 0.755 0.440 1.00 96.62 179 ARG A C 1
ATOM 1435 O O . ARG A 1 179 ? -14.195 1.374 -0.569 1.00 96.62 179 ARG A O 1
ATOM 1442 N N . PHE A 1 180 ? -13.935 -0.375 0.808 1.00 96.12 180 PHE A N 1
ATOM 1443 C CA . PHE A 1 180 ? -12.913 -1.009 -0.020 1.00 96.12 180 PHE A CA 1
ATOM 1444 C C . PHE A 1 180 ? -12.798 -2.514 0.217 1.00 96.12 180 PHE A C 1
ATOM 1446 O O . PHE A 1 180 ? -13.157 -3.040 1.264 1.00 96.12 180 PHE A O 1
ATOM 1453 N N . GLN A 1 181 ? -12.273 -3.213 -0.787 1.00 94.44 181 GLN A N 1
ATOM 1454 C CA . GLN A 1 181 ? -11.981 -4.642 -0.729 1.00 94.44 181 GLN A CA 1
ATOM 1455 C C . GLN A 1 181 ? -10.481 -4.888 -0.485 1.00 94.44 181 GLN A C 1
ATOM 1457 O O . GLN A 1 181 ? -9.661 -4.103 -0.976 1.00 94.44 181 GLN A O 1
ATOM 1462 N N . PRO A 1 182 ? -10.108 -5.977 0.209 1.00 94.38 182 PRO A N 1
ATOM 1463 C CA . PRO A 1 182 ? -11.005 -7.010 0.730 1.00 94.38 182 PRO A CA 1
ATOM 1464 C C . PRO A 1 182 ? -11.616 -6.629 2.094 1.00 94.38 182 PRO A C 1
ATOM 1466 O O . PRO A 1 182 ? -11.036 -5.835 2.837 1.00 94.38 182 PRO A O 1
ATOM 1469 N N . ALA A 1 183 ? -12.787 -7.181 2.424 1.00 93.44 183 ALA A N 1
ATOM 1470 C CA . ALA A 1 183 ? -13.525 -6.853 3.651 1.00 93.44 183 ALA A CA 1
ATOM 1471 C C . ALA A 1 183 ? -12.795 -7.269 4.945 1.00 93.44 183 ALA A C 1
ATOM 1473 O O . ALA A 1 183 ? -13.072 -6.716 6.008 1.00 93.44 183 ALA A O 1
ATOM 1474 N N . GLU A 1 184 ? -11.841 -8.203 4.869 1.00 90.38 184 GLU A N 1
ATOM 1475 C CA . GLU A 1 184 ? -10.981 -8.616 5.985 1.00 90.38 184 GLU A CA 1
ATOM 1476 C C . GLU A 1 184 ? -9.924 -7.560 6.344 1.00 90.38 184 GLU A C 1
ATOM 1478 O O . GLU A 1 184 ? -9.367 -7.583 7.443 1.00 90.38 184 GLU A O 1
ATOM 1483 N N . LEU A 1 185 ? -9.642 -6.611 5.444 1.00 92.44 185 LEU A N 1
ATOM 1484 C CA . LEU A 1 185 ? -8.730 -5.506 5.716 1.00 92.44 185 LEU A CA 1
ATOM 1485 C C . LEU A 1 185 ? -9.498 -4.378 6.412 1.00 92.44 185 LEU A C 1
ATOM 1487 O O . LEU A 1 185 ? -10.268 -3.656 5.783 1.00 92.44 185 LEU A O 1
ATOM 1491 N N . SER A 1 186 ? -9.294 -4.230 7.722 1.00 94.12 186 SER A N 1
ATOM 1492 C CA . SER A 1 186 ? -10.035 -3.266 8.549 1.00 94.12 186 SER A CA 1
ATOM 1493 C C . SER A 1 186 ? -9.659 -1.811 8.298 1.00 94.12 186 SER A C 1
ATOM 1495 O O . SER A 1 186 ? -10.501 -0.928 8.471 1.00 94.12 186 SER A O 1
ATOM 1497 N N . ALA A 1 187 ? -8.408 -1.552 7.918 1.00 94.56 187 ALA A N 1
ATOM 1498 C CA . ALA A 1 187 ? -7.904 -0.210 7.706 1.00 94.56 187 ALA A CA 1
ATOM 1499 C C . ALA A 1 187 ? -6.648 -0.182 6.823 1.00 94.56 187 ALA A C 1
ATOM 1501 O O . ALA A 1 187 ? -5.911 -1.168 6.747 1.00 94.56 187 ALA A O 1
ATOM 1502 N N . VAL A 1 188 ? -6.386 0.966 6.195 1.00 92.62 188 VAL A N 1
ATOM 1503 C CA . VAL A 1 188 ? -5.178 1.228 5.399 1.00 92.62 188 VAL A CA 1
ATOM 1504 C C . VAL A 1 188 ? -4.594 2.599 5.714 1.00 92.62 188 VAL A C 1
ATOM 1506 O O . VAL A 1 188 ? -5.306 3.517 6.125 1.00 92.62 188 VAL A O 1
ATOM 1509 N N . LEU A 1 189 ? -3.287 2.742 5.500 1.00 89.62 189 LEU A N 1
ATOM 1510 C CA . LEU A 1 189 ? -2.584 4.016 5.633 1.00 89.62 189 LEU A CA 1
ATOM 1511 C C . LEU A 1 189 ? -2.094 4.491 4.272 1.00 89.62 189 LEU A C 1
ATOM 1513 O O . LEU A 1 189 ? -1.415 3.751 3.556 1.00 89.62 189 LEU A O 1
ATOM 1517 N N . LEU A 1 190 ? -2.393 5.748 3.959 1.00 87.00 190 LEU A N 1
ATOM 1518 C CA . LEU A 1 190 ? -1.850 6.453 2.806 1.00 87.00 190 LEU A CA 1
ATOM 1519 C C . LEU A 1 190 ? -0.985 7.616 3.279 1.00 87.00 190 LEU A C 1
ATOM 1521 O O . LEU A 1 190 ? -1.247 8.245 4.309 1.00 87.00 190 LEU A O 1
ATOM 1525 N N . ALA A 1 191 ? 0.060 7.914 2.515 1.00 76.19 191 ALA A N 1
ATOM 1526 C CA . ALA A 1 191 ? 0.759 9.173 2.683 1.00 76.19 191 ALA A CA 1
ATOM 1527 C C . ALA A 1 191 ? -0.173 10.300 2.225 1.00 76.19 191 ALA A C 1
ATOM 1529 O O . ALA A 1 191 ? -0.699 10.244 1.111 1.00 76.19 191 ALA A O 1
ATOM 1530 N N . GLY A 1 192 ? -0.347 11.333 3.054 1.00 65.56 192 GLY A N 1
ATOM 1531 C CA . GLY A 1 192 ? -1.013 12.556 2.617 1.00 65.56 192 GLY A CA 1
ATOM 1532 C C . GLY A 1 192 ? -0.320 13.138 1.381 1.00 65.56 192 GLY A C 1
ATOM 1533 O O . GLY A 1 192 ? 0.860 12.865 1.130 1.00 65.56 192 GLY A O 1
ATOM 1534 N N . GLN A 1 193 ? -1.056 13.920 0.584 1.00 52.44 193 GLN A N 1
ATOM 1535 C CA . GLN A 1 193 ? -0.536 14.485 -0.664 1.00 52.44 193 GLN A CA 1
ATOM 1536 C C . GLN A 1 193 ? 0.796 15.211 -0.419 1.00 52.44 193 GLN A C 1
ATOM 1538 O O . GLN A 1 193 ? 0.854 16.263 0.220 1.00 52.44 193 GLN A O 1
ATOM 1543 N N . ARG A 1 194 ? 1.889 14.626 -0.926 1.00 52.28 194 ARG A N 1
ATOM 1544 C CA . ARG A 1 194 ? 3.211 15.251 -0.907 1.00 52.28 194 ARG A CA 1
ATOM 1545 C C . ARG A 1 194 ? 3.152 16.558 -1.689 1.00 52.28 194 ARG A C 1
ATOM 1547 O O . ARG A 1 194 ? 2.650 16.598 -2.808 1.00 52.28 194 ARG A O 1
ATOM 1554 N N . ILE A 1 195 ? 3.778 17.603 -1.160 1.00 46.31 195 ILE A N 1
ATOM 1555 C CA . ILE A 1 195 ? 4.213 18.719 -2.000 1.00 46.31 195 ILE A CA 1
ATOM 1556 C C . ILE A 1 195 ? 5.354 18.172 -2.875 1.00 46.31 195 ILE A C 1
ATOM 1558 O O . ILE A 1 195 ? 6.342 17.683 -2.328 1.00 46.31 195 ILE A O 1
ATOM 1562 N N . SER A 1 196 ? 5.221 18.250 -4.205 1.00 47.09 196 SER A N 1
ATOM 1563 C CA . SER A 1 196 ? 6.180 17.746 -5.217 1.00 47.09 196 SER A CA 1
ATOM 1564 C C . SER A 1 196 ? 7.655 18.038 -4.893 1.00 47.09 196 SER A C 1
ATOM 1566 O O . SER A 1 196 ? 8.522 17.213 -5.151 1.00 47.09 196 SER A O 1
ATOM 1568 N N . ALA A 1 197 ? 7.946 19.172 -4.250 1.00 44.19 197 ALA A N 1
ATOM 1569 C CA . ALA A 1 197 ? 9.295 19.560 -3.832 1.00 44.19 197 ALA A CA 1
ATOM 1570 C C . ALA A 1 197 ? 9.991 18.545 -2.894 1.00 44.19 197 ALA A C 1
ATOM 1572 O O . ALA A 1 197 ? 11.218 18.481 -2.845 1.00 44.19 197 ALA A O 1
ATOM 1573 N N . PHE A 1 198 ? 9.232 17.742 -2.141 1.00 50.28 198 PHE A N 1
ATOM 1574 C CA . PHE A 1 198 ? 9.786 16.710 -1.259 1.00 50.28 198 PHE A CA 1
ATOM 1575 C C . PHE A 1 198 ? 10.105 15.398 -1.983 1.00 50.28 198 PHE A C 1
ATOM 1577 O O . PHE A 1 198 ? 10.959 14.652 -1.504 1.00 50.28 198 PHE A O 1
ATOM 1584 N N . ASP A 1 199 ? 9.455 15.118 -3.119 1.00 52.28 199 ASP A N 1
ATOM 1585 C CA . ASP A 1 199 ? 9.840 14.003 -3.992 1.00 52.28 199 ASP A CA 1
ATOM 1586 C C . ASP A 1 199 ? 11.232 14.253 -4.573 1.00 52.28 199 ASP A C 1
ATOM 1588 O O . ASP A 1 199 ? 12.111 13.398 -4.458 1.00 52.28 199 ASP A O 1
ATOM 1592 N N . ASP A 1 200 ? 11.462 15.466 -5.077 1.00 53.16 200 ASP A N 1
ATOM 1593 C CA . ASP A 1 200 ? 12.753 15.882 -5.628 1.00 53.16 200 ASP A CA 1
ATOM 1594 C C . ASP A 1 200 ? 13.863 15.843 -4.567 1.00 53.16 200 ASP A C 1
ATOM 1596 O O . ASP A 1 200 ? 14.985 15.413 -4.841 1.00 53.16 200 ASP A O 1
ATOM 1600 N N . LEU A 1 201 ? 13.545 16.237 -3.328 1.00 55.22 201 LEU A N 1
ATOM 1601 C CA . LEU A 1 201 ? 14.486 16.208 -2.208 1.00 55.22 201 LEU A CA 1
ATOM 1602 C C . LEU A 1 201 ? 14.784 14.774 -1.738 1.00 55.22 201 LEU A C 1
ATOM 1604 O O . LEU A 1 201 ? 15.940 14.448 -1.475 1.00 55.22 201 LEU A O 1
ATOM 1608 N N . GLY A 1 202 ? 13.774 13.902 -1.669 1.00 56.81 202 GLY A N 1
ATOM 1609 C CA . GLY A 1 202 ? 13.955 12.482 -1.352 1.00 56.81 202 GLY A CA 1
ATOM 1610 C C . GLY A 1 202 ? 14.825 11.771 -2.391 1.00 56.81 202 GLY A C 1
ATOM 1611 O O . GLY A 1 202 ? 15.811 11.131 -2.033 1.00 56.81 202 GLY A O 1
ATOM 1612 N N . GLN A 1 203 ? 14.536 11.980 -3.678 1.00 57.25 203 GLN A N 1
ATOM 1613 C CA . GLN A 1 203 ? 15.348 11.454 -4.781 1.00 57.25 203 GLN A CA 1
ATOM 1614 C C . GLN A 1 203 ? 16.761 12.054 -4.814 1.00 57.25 203 GLN A C 1
ATOM 1616 O O . GLN A 1 203 ? 17.717 11.388 -5.220 1.00 57.25 203 GLN A O 1
ATOM 1621 N N . ALA A 1 204 ? 16.927 13.310 -4.391 1.00 57.34 204 ALA A N 1
ATOM 1622 C CA . ALA A 1 204 ? 18.246 13.913 -4.245 1.00 57.34 204 ALA A CA 1
ATOM 1623 C C . ALA A 1 204 ? 19.054 13.243 -3.123 1.00 57.34 204 ALA A C 1
ATOM 1625 O O . ALA A 1 204 ? 20.241 12.998 -3.309 1.00 57.34 204 ALA A O 1
ATOM 1626 N N . LEU A 1 205 ? 18.428 12.889 -1.999 1.00 53.84 205 LEU A N 1
ATOM 1627 C CA . LEU A 1 205 ? 19.098 12.238 -0.867 1.00 53.84 205 LEU A CA 1
ATOM 1628 C C . LEU A 1 205 ? 19.457 10.766 -1.116 1.00 53.84 205 LEU A C 1
ATOM 1630 O O . LEU A 1 205 ? 20.381 10.255 -0.491 1.00 53.84 205 LEU A O 1
ATOM 1634 N N . GLU A 1 206 ? 18.788 10.085 -2.047 1.00 51.75 206 GLU A N 1
ATOM 1635 C CA . GLU A 1 206 ? 19.158 8.725 -2.475 1.00 51.75 206 GLU A CA 1
ATOM 1636 C C . GLU A 1 206 ? 20.425 8.679 -3.346 1.00 51.75 206 GLU A C 1
ATOM 1638 O O . GLU A 1 206 ? 20.921 7.602 -3.690 1.00 51.75 206 GLU A O 1
ATOM 1643 N N . LYS A 1 207 ? 20.993 9.837 -3.701 1.00 56.66 207 LYS A N 1
ATOM 1644 C CA . LYS A 1 207 ? 22.256 9.922 -4.436 1.00 56.66 207 LYS A CA 1
ATOM 1645 C C . LYS A 1 207 ? 23.434 9.683 -3.476 1.00 56.66 207 LYS A C 1
ATOM 1647 O O . LYS A 1 207 ? 23.687 10.527 -2.617 1.00 56.66 207 LYS A O 1
ATOM 1652 N N . PRO A 1 208 ? 24.231 8.606 -3.654 1.00 46.94 208 PRO A N 1
ATOM 1653 C CA . PRO A 1 208 ? 25.311 8.236 -2.727 1.00 46.94 208 PRO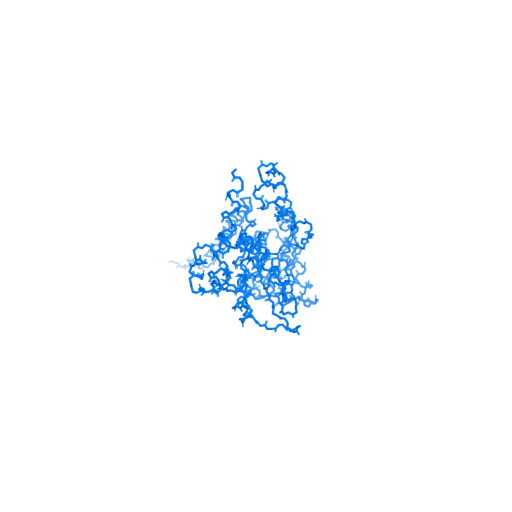 A CA 1
ATOM 1654 C C . PRO A 1 208 ? 26.349 9.341 -2.495 1.00 46.94 208 PRO A C 1
ATOM 1656 O O . PRO A 1 208 ? 26.896 9.470 -1.409 1.00 46.94 208 PRO A O 1
ATOM 1659 N N . PHE A 1 209 ? 26.580 10.179 -3.507 1.00 50.38 209 PHE A N 1
ATOM 1660 C CA . PHE A 1 209 ? 27.553 11.272 -3.483 1.00 50.38 209 PHE A CA 1
ATOM 1661 C C . PHE A 1 209 ? 27.113 12.504 -2.677 1.00 50.38 209 PHE A C 1
ATOM 1663 O O . PHE A 1 209 ? 27.932 13.383 -2.436 1.00 50.38 209 PHE A O 1
ATOM 1670 N N . LEU A 1 210 ? 25.842 12.590 -2.267 1.00 48.31 210 LEU A N 1
ATOM 1671 C CA . LEU A 1 210 ? 25.352 13.652 -1.381 1.00 48.31 210 LEU A CA 1
ATOM 1672 C C . LEU A 1 210 ? 25.344 13.226 0.097 1.00 48.31 210 LEU A C 1
ATOM 1674 O O . LEU A 1 210 ? 25.260 14.078 0.977 1.00 48.31 210 LEU A O 1
ATOM 1678 N N . LEU A 1 211 ? 25.469 11.928 0.386 1.00 50.12 211 LEU A N 1
ATOM 1679 C CA . LEU A 1 211 ? 25.317 11.384 1.737 1.00 50.12 211 LEU A CA 1
ATOM 1680 C C . LEU A 1 211 ? 26.571 11.529 2.610 1.00 50.12 211 LEU A C 1
ATOM 1682 O O . LEU A 1 211 ? 26.429 11.597 3.824 1.00 50.12 211 LEU A O 1
ATOM 1686 N N . GLU A 1 212 ? 27.773 11.653 2.040 1.00 51.12 212 GLU A N 1
ATOM 1687 C CA . GLU A 1 212 ? 29.015 11.767 2.832 1.00 51.12 212 GLU A CA 1
ATOM 1688 C C . GLU A 1 212 ? 29.158 13.108 3.586 1.00 51.12 212 GLU A C 1
ATOM 1690 O O . GLU A 1 212 ? 29.978 13.202 4.495 1.00 51.12 212 GLU A O 1
ATOM 1695 N N . GLY A 1 213 ? 28.334 14.122 3.278 1.00 53.62 213 GLY A N 1
ATOM 1696 C CA . GLY A 1 213 ? 28.349 15.432 3.954 1.00 53.62 213 GLY A CA 1
ATOM 1697 C C . GLY A 1 213 ? 26.993 15.952 4.449 1.00 53.62 213 GLY A C 1
ATOM 1698 O O . GLY A 1 213 ? 26.937 17.053 4.987 1.00 53.62 213 GLY A O 1
ATOM 1699 N N . LEU A 1 214 ? 25.898 15.201 4.259 1.00 52.69 214 LEU A N 1
ATOM 1700 C CA . LEU A 1 214 ? 24.524 15.650 4.549 1.00 52.69 214 LEU A CA 1
ATOM 1701 C C . LEU A 1 214 ? 23.731 14.647 5.402 1.00 52.69 214 LEU A C 1
ATOM 1703 O O . LEU A 1 214 ? 22.504 14.665 5.375 1.00 52.69 214 LEU A O 1
ATOM 1707 N N . THR A 1 215 ? 24.386 13.758 6.151 1.00 55.31 215 THR A N 1
ATOM 1708 C CA . THR A 1 215 ? 23.717 12.743 6.991 1.00 55.31 215 THR A CA 1
ATOM 1709 C C . THR A 1 215 ? 22.724 13.341 7.990 1.00 55.31 215 THR A C 1
ATOM 1711 O O . THR A 1 215 ? 21.627 12.805 8.140 1.00 55.31 215 THR A O 1
ATOM 1714 N N . GLU A 1 216 ? 23.062 14.466 8.626 1.00 57.16 216 GLU A N 1
ATOM 1715 C CA . GLU A 1 216 ? 22.166 15.168 9.558 1.00 57.16 216 GLU A CA 1
ATOM 1716 C C . GLU A 1 216 ? 20.946 15.763 8.838 1.00 57.16 216 GLU A C 1
ATOM 1718 O O . GLU A 1 216 ? 19.810 15.517 9.239 1.00 57.16 216 GLU A O 1
ATOM 1723 N N . LEU A 1 217 ? 21.151 16.431 7.697 1.00 55.41 217 LEU A N 1
ATOM 1724 C CA . LEU A 1 217 ? 20.067 16.977 6.870 1.00 55.41 217 LEU A CA 1
ATOM 1725 C C . LEU A 1 217 ? 19.192 15.874 6.253 1.00 55.41 217 LEU A C 1
ATOM 1727 O O . LEU A 1 217 ? 17.975 16.024 6.155 1.00 55.41 217 LEU A O 1
ATOM 1731 N N . ALA A 1 218 ? 19.778 14.736 5.880 1.00 54.84 218 ALA A N 1
ATOM 1732 C CA . ALA A 1 218 ? 19.049 13.561 5.415 1.00 54.84 218 ALA A CA 1
ATOM 1733 C C . ALA A 1 218 ? 18.183 12.959 6.532 1.00 54.84 218 ALA A C 1
ATOM 1735 O O . ALA A 1 218 ? 17.060 12.521 6.269 1.00 54.84 218 ALA A O 1
ATOM 1736 N N . GLY A 1 219 ? 18.687 12.961 7.772 1.00 56.94 219 GLY A N 1
ATOM 1737 C CA . GLY A 1 219 ? 17.937 12.599 8.973 1.00 56.94 219 GLY A CA 1
ATOM 1738 C C . GLY A 1 219 ? 16.750 13.532 9.209 1.00 56.94 219 GLY A C 1
ATOM 1739 O O . GLY A 1 219 ? 15.621 13.062 9.323 1.00 56.94 219 GLY A O 1
ATOM 1740 N N . GLU A 1 220 ? 16.968 14.847 9.172 1.00 58.47 220 GLU A N 1
ATOM 1741 C CA . GLU A 1 220 ? 15.910 15.850 9.355 1.00 58.47 220 GLU A CA 1
ATOM 1742 C C . GLU A 1 220 ? 14.835 15.805 8.263 1.00 58.47 220 GLU A C 1
ATOM 1744 O O . GLU A 1 220 ? 13.640 15.925 8.548 1.00 58.47 220 GLU A O 1
ATOM 1749 N N . VAL A 1 221 ? 15.235 15.611 7.004 1.00 59.59 221 VAL A N 1
ATOM 1750 C CA . VAL A 1 221 ? 14.295 15.450 5.888 1.00 59.59 221 VAL A CA 1
ATOM 1751 C C . VAL A 1 221 ? 13.505 14.156 6.044 1.00 59.59 221 VAL A C 1
ATOM 1753 O O . VAL A 1 221 ? 12.289 14.165 5.858 1.00 59.59 221 VAL A O 1
ATOM 1756 N N . ARG A 1 222 ? 14.152 13.057 6.448 1.00 58.25 222 ARG A N 1
ATOM 1757 C CA . ARG A 1 222 ? 13.478 11.782 6.729 1.00 58.25 222 ARG A CA 1
ATOM 1758 C C . ARG A 1 222 ? 12.491 11.911 7.888 1.00 58.25 222 ARG A C 1
ATOM 1760 O O . ARG A 1 222 ? 11.383 11.393 7.787 1.00 58.25 222 ARG A O 1
ATOM 1767 N N . ASP A 1 223 ? 12.843 12.640 8.939 1.00 60.88 223 ASP A N 1
ATOM 1768 C CA . ASP A 1 223 ? 11.951 12.914 10.067 1.00 60.88 223 ASP A CA 1
ATOM 1769 C C . ASP A 1 223 ? 10.788 13.827 9.675 1.00 60.88 223 ASP A C 1
ATOM 1771 O O . ASP A 1 223 ? 9.649 13.569 10.064 1.00 60.88 223 ASP A O 1
ATOM 1775 N N . ARG A 1 224 ? 11.017 14.851 8.845 1.00 60.59 224 ARG A N 1
ATOM 1776 C CA . ARG A 1 224 ? 9.927 15.665 8.280 1.00 60.59 224 ARG A CA 1
ATOM 1777 C C . ARG A 1 224 ? 9.001 14.849 7.385 1.00 60.59 224 ARG A C 1
ATOM 1779 O O . ARG A 1 224 ? 7.791 15.012 7.486 1.00 60.59 224 ARG A O 1
ATOM 1786 N N . LEU A 1 225 ? 9.544 13.956 6.559 1.00 57.41 225 LEU A N 1
ATOM 1787 C CA . LEU A 1 225 ? 8.758 13.027 5.743 1.00 57.41 225 LEU A CA 1
ATOM 1788 C C . LEU A 1 225 ? 7.945 12.055 6.614 1.00 57.41 225 LEU A C 1
ATOM 1790 O O . LEU A 1 225 ? 6.807 11.745 6.272 1.00 57.41 225 LEU A O 1
ATOM 1794 N N . ARG A 1 226 ? 8.486 11.618 7.760 1.00 56.91 226 ARG A N 1
ATOM 1795 C CA . ARG A 1 226 ? 7.755 10.811 8.757 1.00 56.91 226 ARG A CA 1
ATOM 1796 C C . ARG A 1 226 ? 6.643 11.590 9.468 1.00 56.91 226 ARG A C 1
ATOM 1798 O O . ARG A 1 226 ? 5.681 10.967 9.897 1.00 56.91 226 ARG A O 1
ATOM 1805 N N . ARG A 1 227 ? 6.773 12.915 9.600 1.00 58.53 227 ARG A N 1
ATOM 1806 C CA . ARG A 1 227 ? 5.795 13.809 10.254 1.00 58.53 227 ARG A CA 1
ATOM 1807 C C . ARG A 1 227 ? 4.712 14.350 9.315 1.00 58.53 227 ARG A C 1
ATOM 1809 O O . ARG A 1 227 ? 3.879 15.133 9.762 1.00 58.53 227 ARG A O 1
ATOM 1816 N N . GLN A 1 228 ? 4.726 13.996 8.029 1.00 64.19 228 GLN A N 1
ATOM 1817 C CA . GLN A 1 228 ? 3.645 14.388 7.124 1.00 64.19 228 GLN A CA 1
ATOM 1818 C C . GLN A 1 228 ? 2.325 13.736 7.562 1.00 64.19 228 GLN A C 1
ATOM 1820 O O . GLN A 1 228 ? 2.349 12.583 8.001 1.00 64.19 228 GLN A O 1
ATOM 1825 N N . PRO A 1 229 ? 1.190 14.451 7.447 1.00 67.31 229 PRO A N 1
ATOM 1826 C CA . PRO A 1 229 ? -0.103 13.901 7.826 1.00 67.31 229 PRO A CA 1
ATOM 1827 C C . PRO A 1 229 ? -0.382 12.645 6.997 1.00 67.31 229 PRO A C 1
ATOM 1829 O O . PRO A 1 229 ? -0.184 12.630 5.780 1.00 67.31 229 PRO A O 1
ATOM 1832 N N . LEU A 1 230 ? -0.798 11.578 7.673 1.00 80.12 230 LEU A N 1
ATOM 1833 C CA . LEU A 1 230 ? -1.238 10.346 7.029 1.00 80.12 230 LEU A CA 1
ATOM 1834 C C . LEU A 1 230 ? -2.752 10.369 6.932 1.00 80.12 230 LEU A C 1
ATOM 1836 O O . LEU A 1 230 ? -3.425 10.730 7.901 1.00 80.12 230 LEU A O 1
ATOM 1840 N N . THR A 1 231 ? -3.272 9.923 5.797 1.00 88.94 231 THR A N 1
ATOM 1841 C CA . THR A 1 231 ? -4.693 9.624 5.681 1.00 88.94 231 THR A CA 1
ATOM 1842 C C . THR A 1 231 ? -4.903 8.193 6.173 1.00 88.94 231 THR A C 1
ATOM 1844 O O . THR A 1 231 ? -4.302 7.251 5.644 1.00 88.94 231 THR A O 1
ATOM 1847 N N . PHE A 1 232 ? -5.717 8.023 7.214 1.00 93.56 232 PHE A N 1
ATOM 1848 C CA . PHE A 1 232 ? -6.028 6.728 7.812 1.00 93.56 232 PHE A CA 1
ATOM 1849 C C . PHE A 1 232 ? -7.437 6.307 7.407 1.00 93.56 232 PHE A C 1
ATOM 1851 O O . PHE A 1 232 ? -8.426 6.851 7.898 1.00 93.56 232 PHE A O 1
ATOM 1858 N N . PHE A 1 233 ? -7.535 5.350 6.485 1.00 95.50 233 PHE A N 1
ATOM 1859 C CA . PHE A 1 233 ? -8.828 4.865 6.023 1.00 95.50 233 PHE A CA 1
ATOM 1860 C C . PHE A 1 233 ? -9.298 3.668 6.828 1.00 95.50 233 PHE A C 1
ATOM 1862 O O . PHE A 1 233 ? -8.600 2.662 6.902 1.00 95.50 233 PHE A O 1
ATOM 1869 N N . LEU A 1 234 ? -10.511 3.757 7.370 1.00 97.31 234 LEU A N 1
ATOM 1870 C CA . LEU A 1 234 ? -11.226 2.628 7.962 1.00 97.31 234 LEU A CA 1
ATOM 1871 C C . LEU A 1 234 ? -12.172 2.019 6.930 1.00 97.31 234 LEU A C 1
ATOM 1873 O O . LEU A 1 234 ? -12.832 2.755 6.195 1.00 97.31 234 LEU A O 1
ATOM 1877 N N . ASN A 1 235 ? -12.262 0.693 6.900 1.00 97.31 235 ASN A N 1
ATOM 1878 C CA . ASN A 1 235 ? -13.096 -0.020 5.942 1.00 97.31 235 ASN A CA 1
ATOM 1879 C C . ASN A 1 235 ? -14.539 -0.166 6.435 1.00 97.31 235 ASN A C 1
ATOM 1881 O O . ASN A 1 235 ? -14.792 -0.902 7.391 1.00 97.31 235 ASN A O 1
ATOM 1885 N N . ALA A 1 236 ? -15.494 0.463 5.753 1.00 97.50 236 ALA A N 1
ATOM 1886 C CA . ALA A 1 236 ? -16.920 0.315 6.049 1.00 97.50 236 ALA A CA 1
ATOM 1887 C C . ALA A 1 236 ? -17.430 -1.132 5.881 1.00 97.50 236 ALA A C 1
ATOM 1889 O O . ALA A 1 236 ? -18.385 -1.523 6.552 1.00 97.50 236 ALA A O 1
ATOM 1890 N N . GLU A 1 237 ? -16.773 -1.949 5.049 1.00 96.69 237 GLU A N 1
ATOM 1891 C CA . GLU A 1 237 ? -17.126 -3.365 4.842 1.00 96.69 237 GLU A CA 1
ATOM 1892 C C . GLU A 1 237 ? -16.679 -4.265 5.997 1.00 96.69 237 GLU A C 1
ATOM 1894 O O . GLU A 1 237 ? -17.189 -5.373 6.163 1.00 96.69 237 GLU A O 1
ATOM 1899 N N . HIS A 1 238 ? -15.728 -3.810 6.816 1.00 97.38 238 HIS A N 1
ATOM 1900 C CA . HIS A 1 238 ? -15.150 -4.659 7.844 1.00 97.38 238 HIS A CA 1
ATOM 1901 C C . HIS A 1 238 ? -16.088 -4.763 9.067 1.00 97.38 238 HIS A C 1
ATOM 1903 O O . HIS A 1 238 ? -16.406 -3.740 9.689 1.00 97.38 238 HIS A O 1
ATOM 1909 N N . PRO A 1 239 ? -16.458 -5.978 9.529 1.00 96.19 239 PRO A N 1
ATOM 1910 C CA . PRO A 1 239 ? -17.447 -6.162 10.599 1.00 96.19 239 PRO A CA 1
ATOM 1911 C C . PRO A 1 239 ? -17.110 -5.451 11.917 1.00 96.19 239 PRO A C 1
ATOM 1913 O O . PRO A 1 239 ? -17.995 -4.945 12.605 1.00 96.19 239 PRO A O 1
ATOM 1916 N N . LEU A 1 240 ? -15.824 -5.378 12.286 1.00 95.31 240 LEU A N 1
ATOM 1917 C CA . LEU A 1 240 ? -15.394 -4.630 13.476 1.00 95.31 240 LEU A CA 1
ATOM 1918 C C . LEU A 1 240 ? -15.700 -3.130 13.359 1.00 95.31 240 LEU A C 1
ATOM 1920 O O . LEU A 1 240 ? -16.119 -2.524 14.338 1.00 95.31 240 LEU A O 1
ATOM 1924 N N . ILE A 1 241 ? -15.514 -2.539 12.177 1.00 97.19 241 ILE A N 1
ATOM 1925 C CA . ILE A 1 241 ? -15.729 -1.105 11.949 1.00 97.19 241 ILE A CA 1
ATOM 1926 C C . ILE A 1 241 ? -17.226 -0.787 12.005 1.00 97.19 241 ILE A C 1
ATOM 1928 O O . ILE A 1 241 ? -17.621 0.195 12.631 1.00 97.19 241 ILE A O 1
ATOM 1932 N N . GLN A 1 242 ? -18.066 -1.668 11.457 1.00 96.62 242 GLN A N 1
ATOM 1933 C CA . GLN A 1 242 ? -19.526 -1.582 11.581 1.00 96.62 242 GLN A CA 1
ATOM 1934 C C . GLN A 1 242 ? -19.978 -1.670 13.047 1.00 96.62 242 GLN A C 1
ATOM 1936 O O . GLN A 1 242 ? -20.729 -0.821 13.514 1.00 96.62 242 GLN A O 1
ATOM 1941 N N . ARG A 1 243 ? -19.447 -2.624 13.825 1.00 96.00 243 ARG A N 1
ATOM 1942 C CA . ARG A 1 243 ? -19.764 -2.735 15.264 1.00 96.00 243 ARG A CA 1
ATOM 1943 C C . ARG A 1 243 ? -19.314 -1.518 16.069 1.00 96.00 243 ARG A C 1
ATOM 1945 O O . ARG A 1 243 ? -20.001 -1.119 17.002 1.00 96.00 243 ARG A O 1
ATOM 1952 N N . LEU A 1 244 ? -18.160 -0.945 15.732 1.00 95.94 244 LEU A N 1
ATOM 1953 C CA . LEU A 1 244 ? -17.638 0.255 16.385 1.00 95.94 244 LEU A CA 1
ATOM 1954 C C . LEU A 1 244 ? -18.474 1.499 16.072 1.00 95.94 244 LEU A C 1
ATOM 1956 O O . LEU A 1 244 ? -18.635 2.343 16.953 1.00 95.94 244 LEU A O 1
ATOM 1960 N N . ARG A 1 245 ? -19.022 1.600 14.853 1.00 95.75 245 ARG A N 1
ATOM 1961 C CA . ARG A 1 245 ? -19.972 2.653 14.465 1.00 95.75 245 ARG A CA 1
ATOM 1962 C C . ARG A 1 245 ? -21.224 2.621 15.335 1.00 95.75 245 ARG A C 1
ATOM 1964 O O . ARG A 1 245 ? -21.674 3.669 15.781 1.00 95.75 245 ARG A O 1
ATOM 1971 N N . ASP A 1 246 ? -21.747 1.429 15.608 1.00 95.31 246 ASP A N 1
ATOM 1972 C CA . ASP A 1 246 ? -23.018 1.251 16.321 1.00 95.31 246 ASP A CA 1
ATOM 1973 C C . ASP A 1 246 ? -22.896 1.453 17.850 1.00 95.31 246 ASP A C 1
ATOM 1975 O O . ASP A 1 246 ? -23.888 1.402 18.582 1.00 95.31 246 ASP A O 1
ATOM 1979 N N . LEU A 1 247 ? -21.688 1.708 18.368 1.00 94.38 247 LEU A N 1
ATOM 1980 C CA . LEU A 1 247 ? -21.492 2.046 19.775 1.00 94.38 247 LEU A CA 1
ATOM 1981 C C . LEU A 1 247 ? -22.084 3.424 20.090 1.00 94.38 247 LEU A C 1
ATOM 1983 O O . LEU A 1 247 ? -21.752 4.417 19.455 1.00 94.38 247 LEU A O 1
ATOM 1987 N N . ALA A 1 248 ? -22.854 3.523 21.176 1.00 90.62 248 ALA A N 1
ATOM 1988 C CA . ALA A 1 248 ? -23.393 4.807 21.637 1.00 90.62 248 ALA A CA 1
ATOM 1989 C C . ALA A 1 248 ? -22.300 5.811 22.061 1.00 90.62 248 ALA A C 1
ATOM 1991 O O . ALA A 1 248 ? -22.482 7.022 21.965 1.00 90.62 248 ALA A O 1
ATOM 1992 N N . GLN A 1 249 ? -21.164 5.317 22.570 1.00 92.06 249 GLN A N 1
ATOM 1993 C CA . GLN A 1 249 ? -20.047 6.136 23.054 1.00 92.06 249 GLN A CA 1
ATOM 1994 C C . GLN A 1 249 ? -18.704 5.570 22.562 1.00 92.06 249 GLN A C 1
ATOM 1996 O O . GLN A 1 249 ? -17.932 5.031 23.362 1.00 92.06 249 GLN A O 1
ATOM 2001 N N . PRO A 1 250 ? -18.383 5.694 21.260 1.00 91.44 250 PRO A N 1
ATOM 2002 C CA . PRO A 1 250 ? -17.159 5.122 20.695 1.00 91.44 250 PRO A CA 1
ATOM 2003 C C . PRO A 1 250 ? -15.895 5.772 21.281 1.00 91.44 250 PRO A C 1
ATOM 2005 O O . PRO A 1 250 ? -14.839 5.158 21.325 1.00 91.44 250 PRO A O 1
ATOM 2008 N N . ALA A 1 251 ? -16.005 6.994 21.812 1.00 91.75 251 ALA A N 1
ATOM 2009 C CA . ALA A 1 251 ? -14.902 7.735 22.423 1.00 91.75 251 ALA A CA 1
ATOM 2010 C C . ALA A 1 251 ? -14.632 7.401 23.901 1.00 91.75 251 ALA A C 1
ATOM 2012 O O . ALA A 1 251 ? -13.772 8.038 24.517 1.00 91.75 251 ALA A O 1
ATOM 2013 N N . ALA A 1 252 ? -15.374 6.459 24.492 1.00 92.31 252 ALA A N 1
ATOM 2014 C CA . ALA A 1 252 ? -15.161 6.060 25.878 1.00 92.31 252 ALA A CA 1
ATOM 2015 C C . ALA A 1 252 ? -13.735 5.520 26.080 1.00 92.31 252 ALA A C 1
ATOM 2017 O O . ALA A 1 252 ? -13.210 4.791 25.239 1.00 92.31 252 ALA A O 1
ATOM 2018 N N . LEU A 1 253 ? -13.119 5.842 27.226 1.00 88.75 253 LEU A N 1
ATOM 2019 C CA . LEU A 1 253 ? -11.714 5.510 27.508 1.00 88.75 253 LEU A CA 1
ATOM 2020 C C . LEU A 1 253 ? -11.402 4.015 27.349 1.00 88.75 253 LEU A C 1
ATOM 2022 O O . LEU A 1 253 ? -10.343 3.674 26.833 1.00 88.75 253 LEU A O 1
ATOM 2026 N N . ARG A 1 254 ? -12.351 3.141 27.710 1.00 88.94 254 ARG A N 1
ATOM 2027 C CA . ARG A 1 254 ? -12.225 1.679 27.583 1.00 88.94 254 ARG A CA 1
ATOM 2028 C C . ARG A 1 254 ? -11.993 1.190 26.150 1.00 88.94 254 ARG A C 1
ATOM 2030 O O . ARG A 1 254 ? -11.433 0.122 25.964 1.00 88.94 254 ARG A O 1
ATOM 2037 N N . TYR A 1 255 ? -12.416 1.951 25.138 1.00 90.81 255 TYR A N 1
ATOM 2038 C CA . TYR A 1 255 ? -12.237 1.573 23.735 1.00 90.81 255 TYR A CA 1
ATOM 2039 C C . TYR A 1 255 ? -10.950 2.135 23.127 1.00 90.81 255 TYR A C 1
ATOM 2041 O O . TYR A 1 255 ? -10.599 1.745 22.019 1.00 90.81 255 TYR A O 1
ATOM 2049 N N . ARG A 1 256 ? -10.208 3.010 23.824 1.00 90.44 256 ARG A N 1
ATOM 2050 C CA . ARG A 1 256 ? -8.984 3.618 23.273 1.00 90.44 256 ARG A CA 1
ATOM 2051 C C . ARG A 1 256 ? -7.953 2.595 22.776 1.00 90.44 256 ARG A C 1
ATOM 2053 O O . ARG A 1 256 ? -7.505 2.785 21.648 1.00 90.44 256 ARG A O 1
ATOM 2060 N N . PRO A 1 257 ? -7.617 1.516 23.517 1.00 89.69 257 PRO A N 1
ATOM 2061 C CA . PRO A 1 257 ? -6.664 0.519 23.024 1.00 89.69 257 PRO A CA 1
ATOM 2062 C C . PRO A 1 257 ? -7.161 -0.188 21.757 1.00 89.69 257 PRO A C 1
ATOM 2064 O O . PRO A 1 257 ? -6.382 -0.465 20.852 1.00 89.69 257 PRO A O 1
ATOM 2067 N N . LEU A 1 258 ? -8.474 -0.424 21.647 1.00 91.88 258 LEU A N 1
ATOM 2068 C CA . LEU A 1 258 ? -9.088 -1.019 20.458 1.00 91.88 258 LEU A CA 1
ATOM 2069 C C . LEU A 1 258 ? -9.007 -0.078 19.247 1.00 91.88 258 LEU A C 1
ATOM 2071 O O . LEU A 1 258 ? -8.646 -0.516 18.157 1.00 91.88 258 LEU A O 1
ATOM 2075 N N . LEU A 1 259 ? -9.304 1.213 19.438 1.00 94.56 259 LEU A N 1
ATOM 2076 C CA . LEU A 1 259 ? -9.206 2.225 18.379 1.00 94.56 259 LEU A CA 1
ATOM 2077 C C . LEU A 1 259 ? -7.752 2.426 17.917 1.00 94.56 259 LEU A C 1
ATOM 2079 O O . LEU A 1 259 ? -7.503 2.480 16.715 1.00 94.56 259 LEU A O 1
ATOM 2083 N N . ALA A 1 260 ? -6.791 2.468 18.846 1.00 92.19 260 ALA A N 1
ATOM 2084 C CA . ALA A 1 260 ? -5.361 2.494 18.524 1.00 92.19 260 ALA A CA 1
ATOM 2085 C C . ALA A 1 260 ? -4.909 1.201 17.818 1.00 92.19 260 ALA A C 1
ATOM 2087 O O . ALA A 1 260 ? -4.134 1.242 16.862 1.00 92.19 260 ALA A O 1
ATOM 2088 N N . GLY A 1 261 ? -5.475 0.058 18.216 1.00 91.06 261 GLY A N 1
ATOM 2089 C CA . GLY A 1 261 ? -5.280 -1.242 17.577 1.00 91.06 261 GLY A CA 1
ATOM 2090 C C . GLY A 1 261 ? -5.587 -1.252 16.079 1.00 91.06 261 GLY A C 1
ATOM 2091 O O . GLY A 1 261 ? -4.841 -1.869 15.318 1.00 91.06 261 GLY A O 1
ATOM 2092 N N . LEU A 1 262 ? -6.622 -0.526 15.634 1.00 93.81 262 LEU A N 1
ATOM 2093 C CA . LEU A 1 262 ? -6.935 -0.378 14.203 1.00 93.81 262 LEU A CA 1
ATOM 2094 C C . LEU A 1 262 ? -5.772 0.267 13.440 1.00 93.81 262 LEU A C 1
ATOM 2096 O O . LEU A 1 262 ? -5.386 -0.208 12.371 1.00 93.81 262 LEU A O 1
ATOM 2100 N N . TYR A 1 263 ? -5.189 1.325 14.008 1.00 92.12 263 TYR A N 1
ATOM 2101 C CA . TYR A 1 263 ? -4.047 2.019 13.417 1.00 92.12 263 TYR A CA 1
ATOM 2102 C C . TYR A 1 263 ? -2.812 1.120 13.365 1.00 92.12 263 TYR A C 1
ATOM 2104 O O . TYR A 1 263 ? -2.150 1.044 12.330 1.00 92.12 263 TYR A O 1
ATOM 2112 N N . TYR A 1 264 ? -2.521 0.377 14.437 1.00 89.19 264 TYR A N 1
ATOM 2113 C CA . TYR A 1 264 ? -1.407 -0.573 14.429 1.00 89.19 264 TYR A CA 1
ATOM 2114 C C . TYR A 1 264 ? -1.601 -1.689 13.403 1.00 89.19 264 TYR A C 1
ATOM 2116 O O . TYR A 1 264 ? -0.639 -2.068 12.738 1.00 89.19 264 TYR A O 1
ATOM 2124 N N . GLY A 1 265 ? -2.833 -2.172 13.221 1.00 88.06 265 GLY A N 1
ATOM 2125 C CA . GLY A 1 265 ? -3.166 -3.139 12.175 1.00 88.06 265 GLY A CA 1
ATOM 2126 C C . GLY A 1 265 ? -2.809 -2.628 10.778 1.00 88.06 265 GLY A C 1
ATOM 2127 O O . GLY A 1 265 ? -2.152 -3.332 10.010 1.00 88.06 265 GLY A O 1
ATOM 2128 N N . ALA A 1 266 ? -3.151 -1.376 10.464 1.00 89.88 266 ALA A N 1
ATOM 2129 C CA . ALA A 1 266 ? -2.737 -0.760 9.203 1.00 89.88 266 ALA A CA 1
ATOM 2130 C C . ALA A 1 266 ? -1.214 -0.541 9.133 1.00 89.88 266 ALA A C 1
ATOM 2132 O O . ALA A 1 266 ? -0.594 -0.782 8.098 1.00 89.88 266 ALA A O 1
ATOM 2133 N N . LEU A 1 267 ? -0.578 -0.163 10.243 1.00 86.81 267 LEU A N 1
ATOM 2134 C CA . LEU A 1 267 ? 0.866 0.064 10.310 1.00 86.81 267 LEU A CA 1
ATOM 2135 C C . LEU A 1 267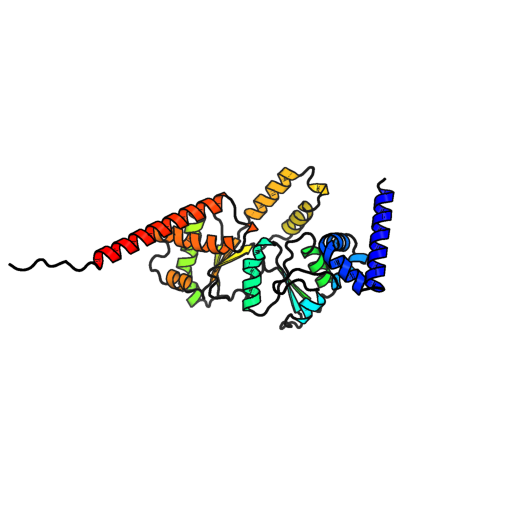 ? 1.691 -1.210 10.075 1.00 86.81 267 LEU A C 1
ATOM 2137 O O . LEU A 1 267 ? 2.761 -1.148 9.471 1.00 86.81 267 LEU A O 1
ATOM 2141 N N . LEU A 1 268 ? 1.197 -2.370 10.515 1.00 82.50 268 LEU A N 1
ATOM 2142 C CA . LEU A 1 268 ? 1.821 -3.668 10.238 1.00 82.50 268 LEU A CA 1
ATOM 2143 C C . LEU A 1 268 ? 1.821 -3.998 8.737 1.00 82.50 268 LEU A C 1
ATOM 2145 O O . LEU A 1 268 ? 2.742 -4.667 8.262 1.00 82.50 268 LEU A O 1
ATOM 2149 N N . ASN A 1 269 ? 0.833 -3.498 7.989 1.00 77.94 269 ASN A N 1
ATOM 2150 C CA . ASN A 1 269 ? 0.788 -3.606 6.531 1.00 77.94 269 ASN A CA 1
ATOM 2151 C C . ASN A 1 269 ? 1.660 -2.550 5.825 1.00 77.94 269 ASN A C 1
ATOM 2153 O O . ASN A 1 269 ? 2.087 -2.789 4.698 1.00 77.94 269 ASN A O 1
ATOM 2157 N N . ALA A 1 270 ? 1.984 -1.443 6.504 1.00 76.25 270 ALA A N 1
ATOM 2158 C CA . ALA A 1 270 ? 2.862 -0.366 6.038 1.00 76.25 270 ALA A CA 1
ATOM 2159 C C . ALA A 1 270 ? 4.210 -0.349 6.799 1.00 76.25 270 ALA A C 1
ATOM 2161 O O . ALA A 1 270 ? 4.565 0.627 7.476 1.00 76.25 270 ALA A O 1
ATOM 2162 N N . ARG A 1 271 ? 4.975 -1.456 6.734 1.00 68.31 271 ARG A N 1
ATOM 2163 C CA . ARG A 1 271 ? 6.084 -1.752 7.678 1.00 68.31 271 ARG A CA 1
ATOM 2164 C C . ARG A 1 271 ? 7.181 -0.684 7.737 1.00 68.31 271 ARG A C 1
ATOM 2166 O O . ARG A 1 271 ? 7.837 -0.561 8.769 1.00 68.31 271 ARG A O 1
ATOM 2173 N N . HIS A 1 272 ? 7.386 0.108 6.682 1.00 66.12 272 HIS A N 1
ATOM 2174 C CA . HIS A 1 272 ? 8.401 1.173 6.672 1.00 66.12 272 HIS A CA 1
ATOM 2175 C C . HIS A 1 272 ? 8.118 2.287 7.700 1.00 66.12 272 HIS A C 1
ATOM 2177 O O . HIS A 1 272 ? 9.022 3.044 8.077 1.00 66.12 272 HIS A O 1
ATOM 2183 N N . ARG A 1 273 ? 6.872 2.378 8.185 1.00 69.56 273 ARG A N 1
ATOM 2184 C CA . ARG A 1 273 ? 6.419 3.377 9.163 1.00 69.56 273 ARG A CA 1
ATOM 2185 C C . ARG A 1 273 ? 6.458 2.879 10.608 1.00 69.56 273 ARG A C 1
ATOM 2187 O O . ARG A 1 273 ? 6.292 3.686 11.520 1.00 69.56 273 ARG A O 1
ATOM 2194 N N . LEU A 1 274 ? 6.721 1.592 10.843 1.00 74.75 274 LEU A N 1
ATOM 2195 C CA . LEU A 1 274 ? 6.792 1.034 12.192 1.00 74.75 274 LEU A CA 1
ATOM 2196 C C . LEU A 1 274 ? 8.061 1.519 12.908 1.00 74.75 274 LEU A C 1
ATOM 2198 O O . LEU A 1 274 ? 9.177 1.131 12.566 1.00 74.75 274 LEU A O 1
ATOM 2202 N N . THR A 1 275 ? 7.897 2.375 13.919 1.00 77.38 275 THR A N 1
ATOM 2203 C CA . THR A 1 275 ? 9.005 2.824 14.775 1.00 77.38 275 THR A CA 1
ATOM 2204 C C . THR A 1 275 ? 9.115 1.956 16.034 1.00 77.38 275 THR A C 1
ATOM 2206 O O . THR A 1 275 ? 8.110 1.386 16.466 1.00 77.38 275 THR A O 1
ATOM 2209 N N . PRO A 1 276 ? 10.286 1.895 16.700 1.00 79.00 276 PRO A N 1
ATOM 2210 C CA . PRO A 1 276 ? 10.407 1.215 17.990 1.00 79.00 276 PRO A CA 1
ATOM 2211 C C . PRO A 1 276 ? 9.457 1.764 19.064 1.00 79.00 276 PRO A C 1
ATOM 2213 O O . PRO A 1 276 ? 8.992 1.007 19.910 1.00 79.00 276 PRO A O 1
ATOM 2216 N N . ALA A 1 277 ? 9.154 3.067 19.040 1.00 80.12 277 ALA A N 1
ATOM 2217 C CA . ALA A 1 277 ? 8.195 3.673 19.962 1.00 80.12 277 ALA A CA 1
ATOM 2218 C C . ALA A 1 277 ? 6.772 3.172 19.685 1.00 80.12 277 ALA A C 1
ATOM 2220 O O . ALA A 1 277 ? 6.111 2.674 20.593 1.00 80.12 277 ALA A O 1
ATOM 2221 N N . THR A 1 278 ? 6.341 3.205 18.423 1.00 80.50 278 THR A N 1
ATOM 2222 C CA . THR A 1 278 ? 5.018 2.711 18.021 1.00 80.50 278 THR A CA 1
ATOM 2223 C C . THR A 1 278 ? 4.865 1.211 18.274 1.00 80.50 278 THR A C 1
ATOM 2225 O O . THR A 1 278 ? 3.811 0.774 18.720 1.00 80.50 278 THR A O 1
ATOM 2228 N N . ALA A 1 279 ? 5.925 0.422 18.076 1.00 84.44 279 ALA A N 1
ATOM 2229 C CA . ALA A 1 279 ? 5.930 -1.004 18.399 1.00 84.44 279 ALA A CA 1
ATOM 2230 C C . ALA A 1 279 ? 5.758 -1.271 19.906 1.00 84.44 279 ALA A C 1
ATOM 2232 O O . ALA A 1 279 ? 5.062 -2.212 20.284 1.00 84.44 279 ALA A O 1
ATOM 2233 N N . ARG A 1 280 ? 6.353 -0.436 20.774 1.00 86.62 280 ARG A N 1
ATOM 2234 C CA . ARG A 1 280 ? 6.131 -0.519 22.227 1.00 86.62 280 ARG A CA 1
ATOM 2235 C C . ARG A 1 280 ? 4.690 -0.186 22.598 1.00 86.62 280 ARG A C 1
ATOM 2237 O O . ARG A 1 280 ? 4.111 -0.928 23.381 1.00 86.62 280 ARG A O 1
ATOM 2244 N N . HIS A 1 281 ? 4.111 0.872 22.025 1.00 85.88 281 HIS A N 1
ATOM 2245 C CA . HIS A 1 281 ? 2.703 1.201 22.266 1.00 85.88 281 HIS A CA 1
ATOM 2246 C C . HIS A 1 281 ? 1.773 0.072 21.811 1.00 85.88 281 HIS A C 1
ATOM 2248 O O . HIS A 1 281 ? 0.950 -0.379 22.600 1.00 85.88 281 HIS A O 1
ATOM 2254 N N . PHE A 1 282 ? 1.996 -0.473 20.610 1.00 88.38 282 PHE A N 1
ATOM 2255 C CA . PHE A 1 282 ? 1.276 -1.650 20.124 1.00 88.38 282 PHE A CA 1
ATOM 2256 C C . PHE A 1 282 ? 1.353 -2.823 21.103 1.00 88.38 282 PHE A C 1
ATOM 2258 O O . PHE A 1 282 ? 0.327 -3.413 21.428 1.00 88.38 282 PHE A O 1
ATOM 2265 N N . HIS A 1 283 ? 2.550 -3.160 21.592 1.00 88.69 283 HIS A N 1
ATOM 2266 C CA . HIS A 1 283 ? 2.705 -4.270 22.527 1.00 88.69 283 HIS A CA 1
ATOM 2267 C C . HIS A 1 283 ? 1.958 -4.018 23.842 1.00 88.69 283 HIS A C 1
ATOM 2269 O O . HIS A 1 283 ? 1.237 -4.898 24.301 1.00 88.69 283 HIS A O 1
ATOM 2275 N N . THR A 1 284 ? 2.089 -2.824 24.424 1.00 89.56 284 THR A N 1
ATOM 2276 C CA . THR A 1 284 ? 1.389 -2.448 25.661 1.00 89.56 284 THR A CA 1
ATOM 2277 C C . THR A 1 284 ? -0.129 -2.523 25.497 1.00 89.56 284 THR A C 1
ATOM 2279 O O . THR A 1 284 ? -0.798 -3.166 26.306 1.00 89.56 284 THR A O 1
ATOM 2282 N N . ASP A 1 285 ? -0.669 -1.924 24.435 1.00 88.94 285 ASP A N 1
ATOM 2283 C CA . ASP A 1 285 ? -2.112 -1.886 24.181 1.00 88.94 285 ASP A CA 1
ATOM 2284 C C . ASP A 1 285 ? -2.661 -3.288 23.870 1.00 88.94 285 ASP A C 1
ATOM 2286 O O . ASP A 1 285 ? -3.733 -3.656 24.351 1.00 88.94 285 ASP A O 1
ATOM 2290 N N . LEU A 1 286 ? -1.905 -4.112 23.133 1.00 91.00 286 LEU A N 1
ATOM 2291 C CA . LEU A 1 286 ? -2.268 -5.506 22.870 1.00 91.00 286 LEU A CA 1
ATOM 2292 C C . LEU A 1 286 ? -2.309 -6.332 24.162 1.00 91.00 286 LEU A C 1
ATOM 2294 O O . LEU A 1 286 ? -3.260 -7.081 24.369 1.00 91.00 286 LEU A O 1
ATOM 2298 N N . GLN A 1 287 ? -1.310 -6.198 25.039 1.00 92.19 287 GLN A N 1
ATOM 2299 C CA . GLN A 1 287 ? -1.294 -6.907 26.324 1.00 92.19 287 GLN A CA 1
ATOM 2300 C C . GLN A 1 287 ? -2.466 -6.485 27.218 1.00 92.19 287 GLN A C 1
ATOM 2302 O O . GLN A 1 287 ? -3.085 -7.341 27.849 1.00 92.19 287 GLN A O 1
ATOM 2307 N N . ALA A 1 288 ? -2.820 -5.195 27.226 1.00 90.12 288 ALA A N 1
ATOM 2308 C CA . ALA A 1 288 ? -3.994 -4.704 27.946 1.00 90.12 288 ALA A CA 1
ATOM 2309 C C . ALA A 1 288 ? -5.292 -5.336 27.413 1.00 90.12 288 ALA A C 1
ATOM 2311 O O . ALA A 1 288 ? -6.070 -5.884 28.192 1.00 90.12 288 ALA A O 1
ATOM 2312 N N . LEU A 1 289 ? -5.485 -5.356 26.088 1.00 91.25 289 LEU A N 1
ATOM 2313 C CA . LEU A 1 289 ? -6.655 -5.983 25.459 1.00 91.25 289 LEU A CA 1
ATOM 2314 C C . LEU A 1 289 ? -6.750 -7.489 25.752 1.00 91.25 289 LEU A C 1
ATOM 2316 O O . LEU A 1 289 ? -7.841 -7.998 26.012 1.00 91.25 289 LEU A O 1
ATOM 2320 N N . LEU A 1 290 ? -5.622 -8.206 25.731 1.00 93.06 290 LEU A N 1
ATOM 2321 C CA . LEU A 1 290 ? -5.577 -9.632 26.070 1.00 93.06 290 LEU A CA 1
ATOM 2322 C C . LEU A 1 290 ? -5.917 -9.878 27.548 1.00 93.06 290 LEU A C 1
ATOM 2324 O O . LEU A 1 290 ? -6.658 -10.813 27.856 1.00 93.06 290 LEU A O 1
ATOM 2328 N N . GLY A 1 291 ? -5.426 -9.029 28.455 1.00 92.62 291 GLY A N 1
ATOM 2329 C CA . GLY A 1 291 ? -5.758 -9.085 29.882 1.00 92.62 291 GLY A CA 1
ATOM 2330 C C . GLY A 1 291 ? -7.238 -8.804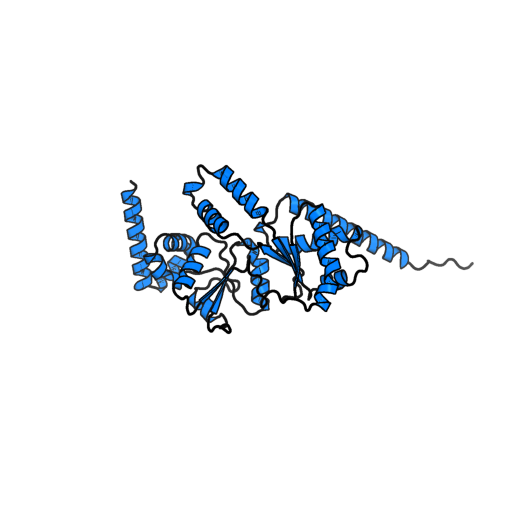 30.164 1.00 92.62 291 GLY A C 1
ATOM 2331 O O . GLY A 1 291 ? -7.867 -9.525 30.946 1.00 92.62 291 GLY A O 1
ATOM 2332 N N . ASP A 1 292 ? -7.818 -7.814 29.484 1.00 89.94 292 ASP A N 1
ATOM 2333 C CA . ASP A 1 292 ? -9.245 -7.489 29.581 1.00 89.94 292 ASP A CA 1
ATOM 2334 C C . ASP A 1 292 ? -10.116 -8.641 29.064 1.00 89.94 292 ASP A C 1
ATOM 2336 O O . ASP A 1 292 ? -11.080 -9.038 29.724 1.00 89.94 292 ASP A O 1
ATOM 2340 N N . TYR A 1 293 ? -9.746 -9.235 27.923 1.00 91.50 293 TYR A N 1
ATOM 2341 C CA . TYR A 1 293 ? -10.433 -10.405 27.374 1.00 91.50 293 TYR A CA 1
ATOM 2342 C C . TYR A 1 293 ? -10.384 -11.604 28.328 1.00 91.50 293 TYR A C 1
ATOM 2344 O O . TYR A 1 293 ? -11.411 -12.250 28.559 1.00 91.50 293 TYR A O 1
ATOM 2352 N N . LEU A 1 294 ? -9.218 -11.888 28.920 1.00 93.12 294 LEU A N 1
ATOM 2353 C CA . LEU A 1 294 ? -9.074 -12.961 29.905 1.00 93.12 294 LEU A CA 1
ATOM 2354 C C . LEU A 1 294 ? -9.952 -12.700 31.136 1.00 93.12 294 LEU A C 1
ATOM 2356 O O . LEU A 1 294 ? -10.656 -13.597 31.590 1.00 93.12 294 LEU A O 1
ATOM 2360 N N . THR A 1 295 ? -9.968 -11.464 31.638 1.00 92.88 295 THR A N 1
ATOM 2361 C CA . THR A 1 295 ? -10.787 -11.072 32.795 1.00 92.88 295 THR A CA 1
ATOM 2362 C C . THR A 1 295 ? -12.282 -11.232 32.517 1.00 92.88 295 THR A C 1
ATOM 2364 O O . THR A 1 295 ? -13.015 -11.729 33.371 1.00 92.88 295 THR A O 1
ATOM 2367 N N . LEU A 1 296 ? -12.747 -10.830 31.331 1.00 90.44 296 LEU A N 1
ATOM 2368 C CA . LEU A 1 296 ? -14.138 -11.020 30.909 1.00 90.44 296 LEU A CA 1
ATOM 2369 C C . LEU A 1 296 ? -14.488 -12.506 30.778 1.00 90.44 296 LEU A C 1
ATOM 2371 O O . LEU A 1 296 ? -15.522 -12.934 31.281 1.00 90.44 296 LEU A O 1
ATOM 2375 N N . SER A 1 297 ? -13.597 -13.293 30.172 1.00 89.25 297 SER A N 1
ATOM 2376 C CA . SER A 1 297 ? -13.792 -14.737 29.996 1.00 89.25 297 SER A CA 1
ATOM 2377 C C . SER A 1 297 ? -13.900 -15.465 31.339 1.00 89.25 297 SER A C 1
ATOM 2379 O O . SER A 1 297 ? -14.775 -16.310 31.510 1.00 89.25 297 SER A O 1
ATOM 2381 N N . LEU A 1 298 ? -13.058 -15.103 32.314 1.00 91.12 298 LEU A N 1
ATOM 2382 C CA . LEU A 1 298 ? -13.097 -15.673 33.664 1.00 91.12 298 LEU A CA 1
ATOM 2383 C C . LEU A 1 298 ? -14.381 -15.299 34.419 1.00 91.12 298 LEU A C 1
ATOM 2385 O O . LEU A 1 298 ? -14.925 -16.138 35.130 1.00 91.12 298 LEU A O 1
ATOM 2389 N N . LYS A 1 299 ? -14.897 -14.075 34.242 1.00 88.75 299 LYS A N 1
ATOM 2390 C CA . LYS A 1 299 ? -16.165 -13.646 34.860 1.00 88.75 299 LYS A CA 1
ATOM 2391 C C . LYS A 1 299 ? -17.363 -14.435 34.332 1.00 88.75 299 LYS A C 1
ATOM 2393 O O . LYS A 1 299 ? -18.167 -14.903 35.132 1.00 88.75 299 LYS A O 1
ATOM 2398 N N . CYS A 1 300 ? -17.444 -14.651 33.018 1.00 82.00 300 CYS A N 1
ATOM 2399 C CA . CYS A 1 300 ? -18.506 -15.479 32.438 1.00 82.00 300 CYS A CA 1
ATOM 2400 C C . CYS A 1 300 ? -18.428 -16.937 32.929 1.00 82.00 300 CYS A C 1
ATOM 2402 O O . CYS A 1 300 ? -19.451 -17.528 33.247 1.00 82.00 300 CYS A O 1
ATOM 2404 N N . GLN A 1 301 ? -17.223 -17.500 33.091 1.00 76.81 301 GLN A N 1
ATOM 2405 C CA . GLN A 1 301 ? -17.051 -18.852 33.649 1.00 76.81 301 GLN A CA 1
ATOM 2406 C C . GLN A 1 301 ? -17.498 -18.976 35.116 1.00 76.81 301 GLN A C 1
ATOM 2408 O O . GLN A 1 301 ? -17.967 -20.037 35.524 1.00 76.81 301 GLN A O 1
ATOM 2413 N N . THR A 1 302 ? -17.362 -17.912 35.915 1.00 70.06 302 THR A N 1
ATOM 2414 C CA . THR A 1 302 ? -17.861 -17.895 37.301 1.00 70.06 302 THR A CA 1
ATOM 2415 C C . THR A 1 302 ? -19.376 -17.714 37.401 1.00 70.06 302 THR A C 1
ATOM 2417 O O . THR A 1 302 ? -19.956 -18.148 38.388 1.00 70.06 302 THR A O 1
ATOM 2420 N N . GLU A 1 303 ? -20.018 -17.105 36.400 1.00 60.19 303 GLU A N 1
ATOM 2421 C CA . GLU A 1 303 ? -21.480 -16.944 36.339 1.00 60.19 303 GLU A CA 1
ATOM 2422 C C . GLU A 1 303 ? -22.191 -18.207 35.808 1.00 60.19 303 GLU A C 1
ATOM 2424 O O . GLU A 1 303 ? -23.328 -18.465 36.192 1.00 60.19 303 GLU A O 1
ATOM 2429 N N . ASP A 1 304 ? -21.506 -19.028 35.001 1.00 55.84 304 ASP A N 1
ATOM 2430 C CA . ASP A 1 304 ? -22.018 -20.294 34.446 1.00 55.84 304 ASP A CA 1
ATOM 2431 C C . ASP A 1 304 ? -21.740 -21.539 35.320 1.00 55.84 304 ASP A C 1
ATOM 2433 O O . ASP A 1 304 ? -22.107 -22.651 34.938 1.00 55.84 304 ASP A O 1
ATOM 2437 N N . SER A 1 305 ? -21.104 -21.402 36.493 1.00 46.94 305 SER A N 1
ATOM 2438 C CA . SER A 1 305 ? -21.057 -22.498 37.477 1.00 46.94 305 SER A CA 1
ATOM 2439 C C . SER A 1 305 ? -22.420 -22.603 38.168 1.00 46.94 305 SER A C 1
ATOM 2441 O O . SER A 1 305 ? -22.754 -21.702 38.941 1.00 46.94 305 SER A O 1
ATOM 2443 N N . PRO A 1 306 ? -23.229 -23.653 37.917 1.00 49.44 306 PRO A N 1
ATOM 2444 C CA . PRO A 1 306 ? -24.482 -23.808 38.630 1.00 49.44 306 PRO A CA 1
ATOM 2445 C C . PRO A 1 306 ? -24.168 -24.022 40.108 1.00 49.44 306 PRO A C 1
ATOM 2447 O O . PRO A 1 306 ? -23.267 -24.785 40.453 1.00 49.44 306 PRO A O 1
ATOM 2450 N N . ASP A 1 307 ? -24.922 -23.322 40.950 1.00 48.75 307 ASP A N 1
ATOM 2451 C CA . ASP A 1 307 ? -25.051 -23.564 42.382 1.00 48.75 307 ASP A CA 1
ATOM 2452 C C . ASP A 1 307 ? -25.102 -25.083 42.622 1.00 48.75 307 ASP A C 1
ATOM 2454 O O . ASP A 1 307 ? -26.101 -25.748 42.327 1.00 48.75 307 ASP A O 1
ATOM 2458 N N . ASP A 1 308 ? -23.995 -25.646 43.108 1.00 46.25 308 ASP A N 1
ATOM 2459 C CA . ASP A 1 308 ? -23.938 -27.017 43.592 1.00 46.25 308 ASP A CA 1
ATOM 2460 C C . ASP A 1 308 ? -24.739 -27.027 44.900 1.00 46.25 308 ASP A C 1
ATOM 2462 O O . ASP A 1 308 ? -24.244 -26.704 45.980 1.00 46.25 308 ASP A O 1
ATOM 2466 N N . GLN A 1 309 ? -26.043 -27.242 44.728 1.00 45.75 309 GLN A N 1
ATOM 2467 C CA . GLN A 1 309 ? -27.044 -27.676 45.696 1.00 45.75 309 GLN A CA 1
ATOM 2468 C C . GLN A 1 309 ? -26.704 -27.384 47.165 1.00 45.75 309 GLN A C 1
ATOM 2470 O O . GLN A 1 309 ? -26.205 -28.231 47.907 1.00 45.75 309 GLN A O 1
ATOM 2475 N N . LYS A 1 310 ? -27.170 -26.231 47.650 1.00 52.28 310 LYS A N 1
ATOM 2476 C CA . LYS A 1 310 ? -27.902 -26.256 48.917 1.00 52.28 310 LYS A CA 1
ATOM 2477 C C . LYS A 1 310 ? -29.315 -26.745 48.630 1.00 52.28 310 LYS A C 1
ATOM 2479 O O . LYS A 1 310 ? -30.123 -25.978 48.127 1.00 52.28 310 LYS A O 1
ATOM 2484 N N . ASP A 1 311 ? -29.578 -28.010 48.941 1.00 47.50 311 ASP A N 1
ATOM 2485 C CA . ASP A 1 311 ? -30.753 -28.394 49.726 1.00 47.50 311 ASP A CA 1
ATOM 2486 C C . ASP A 1 311 ? -30.736 -29.890 50.067 1.00 47.50 311 ASP A C 1
ATOM 2488 O O . ASP A 1 311 ? -30.673 -30.745 49.190 1.00 47.50 311 ASP A O 1
ATOM 2492 N N . GLY A 1 312 ? -30.902 -30.180 51.361 1.00 45.62 312 GLY A N 1
ATOM 2493 C CA . GLY A 1 312 ? -31.766 -31.285 51.774 1.00 45.62 312 GLY A CA 1
ATOM 2494 C C . GLY A 1 312 ? -31.123 -32.528 52.391 1.00 45.62 312 GLY A C 1
ATOM 2495 O O . GLY A 1 312 ? -30.928 -33.515 51.695 1.00 45.62 312 GLY A O 1
ATOM 2496 N N . SER A 1 313 ? -31.030 -32.490 53.729 1.00 39.31 313 SER A N 1
ATOM 2497 C CA . SER A 1 313 ? -31.143 -33.613 54.690 1.00 39.31 313 SER A CA 1
ATOM 2498 C C . SER A 1 313 ? -29.983 -34.588 54.893 1.00 39.31 313 SER A C 1
ATOM 2500 O O . SER A 1 313 ? -29.630 -35.358 53.981 1.00 39.31 313 SER A O 1
#